Protein AF-A0A8S9FVS4-F1 (afdb_monomer)

Nearest PDB structures (foldseek):
  6ei6-assembly2_B  TM=7.887E-01  e=7.492E-06  Drosophila melanogaster
  7jof-assembly2_C  TM=7.890E-01  e=3.717E-04  Homo sapiens
  7jof-assembly1_A  TM=7.795E-01  e=2.685E-04  Homo sapiens
  9b8k-assembly1_A  TM=6.176E-01  e=1.225E-03  Homo sapiens
  2z34-assembly1_A  TM=3.050E-01  e=2.628E-01  Schizosaccharomyces pombe

Sequence (180 aa):
VKIVEARNVELKSSPSSLFIRFYLHAGSNRKVELNTTEICSRPDNDVTIWNQSFGLECQGDETAIEELKQESVLFELRRRKTTSFMGKWSRSELVGRGEVSWKSVMESDGMEIERFVVMGEKKDGEDCNKPLMLKIGLKLQASKLVNTKRVEDLCGCKDCKTCDCLDYEAFVVACALDGI

pLDDT: mean 76.97, std 21.38, range [36.41, 98.5]

Radius of gyration: 22.4 Å; Cα contacts (8 Å, |Δi|>4): 267; chains: 1; bounding box: 77×41×41 Å

Mean predicted aligned error: 13.11 Å

InterPro domains:
  IPR000008 C2 domain [PS50004] (1-115)

Organism: Brassica cretica (NCBI:txid69181)

Secondary structure (DSSP, 8-state):
-EEEEEES----SS-EEEEEEEEEE-STT-EEEEEPPPEEE-TT-SEEEEEEE--------HHHHHHHHH-EEEEEEEEEE---SS---PPPEEEEEEEEEHHHHHTSGGGEEEEEEE-S---SS---SPPPEEEEEEE------------TT----TT-S-------------------

Structure (mmCIF, N/CA/C/O backbone):
data_AF-A0A8S9FVS4-F1
#
_entry.id   AF-A0A8S9FVS4-F1
#
loop_
_atom_site.group_PDB
_atom_site.id
_atom_site.type_symbol
_atom_site.label_atom_id
_atom_site.label_alt_id
_atom_site.label_comp_id
_atom_site.label_asym_id
_atom_site.label_entity_id
_atom_site.label_seq_id
_atom_site.pdbx_PDB_ins_code
_atom_site.Cartn_x
_atom_site.Cartn_y
_atom_site.Cartn_z
_atom_site.occupancy
_atom_site.B_iso_or_equiv
_atom_site.auth_seq_id
_atom_site.auth_comp_id
_atom_site.auth_asym_id
_atom_site.auth_atom_id
_atom_site.pdbx_PDB_model_num
ATOM 1 N N . VAL A 1 1 ? -7.263 2.170 -0.460 1.00 95.69 1 VAL A N 1
ATOM 2 C CA . VAL A 1 1 ? -5.798 2.301 -0.674 1.00 95.69 1 VAL A CA 1
ATOM 3 C C . VAL A 1 1 ? -5.539 2.680 -2.120 1.00 95.69 1 VAL A C 1
ATOM 5 O O . VAL A 1 1 ? -6.063 2.011 -2.996 1.00 95.69 1 VAL A O 1
ATOM 8 N N . LYS A 1 2 ? -4.754 3.722 -2.384 1.00 98.12 2 LYS A N 1
ATOM 9 C CA . LYS A 1 2 ? -4.344 4.153 -3.723 1.00 98.12 2 LYS A CA 1
ATOM 10 C C . LYS A 1 2 ? -2.827 4.065 -3.842 1.00 98.12 2 LYS A C 1
ATOM 12 O O . LYS A 1 2 ? -2.111 4.630 -3.019 1.00 98.12 2 LYS A O 1
ATOM 17 N N . ILE A 1 3 ? -2.342 3.374 -4.864 1.00 98.44 3 ILE A N 1
ATOM 18 C CA . ILE A 1 3 ? -0.926 3.295 -5.218 1.00 98.44 3 ILE A CA 1
ATOM 19 C C . ILE A 1 3 ? -0.709 4.202 -6.424 1.00 98.44 3 ILE A C 1
ATOM 21 O O . ILE A 1 3 ? -1.213 3.918 -7.509 1.00 98.44 3 ILE A O 1
ATOM 25 N N . VAL A 1 4 ? -0.003 5.318 -6.235 1.00 97.75 4 VAL A N 1
ATOM 26 C CA . VAL A 1 4 ? 0.122 6.350 -7.273 1.00 97.75 4 VAL A CA 1
ATOM 27 C C . VAL A 1 4 ? 1.359 6.100 -8.125 1.00 97.75 4 VAL A C 1
ATOM 29 O O . VAL A 1 4 ? 1.237 5.737 -9.293 1.00 97.75 4 VAL A O 1
ATOM 32 N N . GLU A 1 5 ? 2.545 6.252 -7.539 1.00 96.12 5 GLU A N 1
ATOM 33 C CA . GLU A 1 5 ? 3.818 6.157 -8.256 1.00 96.12 5 GLU A CA 1
ATOM 34 C C . GLU A 1 5 ? 4.978 5.800 -7.323 1.00 96.12 5 GLU A C 1
ATOM 36 O O . GLU A 1 5 ? 4.921 6.074 -6.125 1.00 96.12 5 GLU A O 1
ATOM 41 N N . ALA A 1 6 ? 6.054 5.245 -7.879 1.00 94.75 6 ALA A N 1
ATOM 42 C CA . ALA A 1 6 ? 7.349 5.116 -7.221 1.00 94.75 6 ALA A CA 1
ATOM 43 C C . ALA A 1 6 ? 8.412 5.946 -7.952 1.00 94.75 6 ALA A C 1
ATOM 45 O O . ALA A 1 6 ? 8.408 6.019 -9.181 1.00 94.75 6 ALA A O 1
ATOM 46 N N 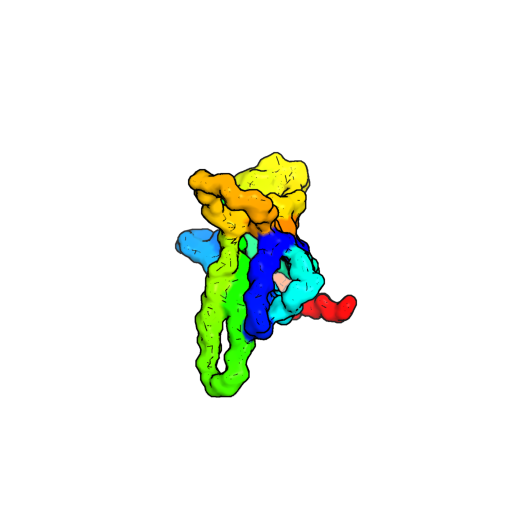. ARG A 1 7 ? 9.330 6.549 -7.191 1.00 92.81 7 ARG A N 1
ATOM 47 C CA . ARG A 1 7 ? 10.438 7.381 -7.686 1.00 92.81 7 ARG A CA 1
ATOM 48 C C . ARG A 1 7 ? 11.774 6.833 -7.216 1.00 92.81 7 ARG A C 1
ATOM 50 O O . ARG A 1 7 ? 11.846 6.279 -6.119 1.00 92.81 7 ARG A O 1
ATOM 57 N N . ASN A 1 8 ? 12.822 7.076 -8.002 1.00 89.81 8 ASN A N 1
ATOM 58 C CA . ASN A 1 8 ? 14.194 6.644 -7.706 1.00 89.81 8 ASN A CA 1
ATOM 59 C C . ASN A 1 8 ? 14.295 5.112 -7.571 1.00 89.81 8 ASN A C 1
ATOM 61 O O . ASN A 1 8 ? 14.971 4.587 -6.688 1.00 89.81 8 ASN A O 1
ATOM 65 N N . VAL A 1 9 ? 13.568 4.380 -8.422 1.00 87.31 9 VAL A N 1
ATOM 66 C CA . VAL A 1 9 ? 13.687 2.922 -8.500 1.00 87.31 9 VAL A CA 1
ATOM 67 C C . VAL A 1 9 ? 14.959 2.595 -9.267 1.00 87.31 9 VAL A C 1
ATOM 69 O O . VAL A 1 9 ? 15.064 2.932 -10.438 1.00 87.31 9 VAL A O 1
ATOM 72 N N . GLU A 1 10 ? 15.915 1.916 -8.638 1.00 80.56 10 GLU A N 1
ATOM 73 C CA . GLU A 1 10 ? 17.144 1.503 -9.320 1.00 80.56 10 GLU A CA 1
ATOM 74 C C . GLU A 1 10 ? 16.817 0.526 -10.458 1.00 80.56 10 GLU A C 1
ATOM 76 O O . GLU A 1 10 ? 16.327 -0.580 -10.215 1.00 80.56 10 GLU A O 1
ATOM 81 N N . LEU A 1 11 ? 17.067 0.917 -11.705 1.00 73.56 11 LEU A N 1
ATOM 82 C CA . LEU A 1 11 ? 16.732 0.119 -12.882 1.00 73.56 11 LEU A CA 1
ATOM 83 C C . LEU A 1 11 ? 17.845 -0.902 -13.146 1.00 73.56 11 LEU A C 1
ATOM 85 O O . LEU A 1 11 ? 19.017 -0.556 -13.260 1.00 73.56 11 LEU A O 1
ATOM 89 N N . LYS A 1 12 ? 17.481 -2.186 -13.255 1.00 72.62 12 LYS A N 1
ATOM 90 C CA . LYS A 1 12 ? 18.425 -3.237 -13.666 1.00 72.62 12 LYS A CA 1
ATOM 91 C C . LYS A 1 12 ? 18.480 -3.302 -15.195 1.00 72.62 12 LYS A C 1
ATOM 93 O O . LYS A 1 12 ? 17.472 -3.105 -15.863 1.00 72.62 12 LYS A O 1
ATOM 98 N N . SER A 1 13 ? 19.638 -3.676 -15.738 1.00 71.12 13 SER A N 1
ATOM 99 C CA . SER A 1 13 ? 19.875 -3.814 -17.187 1.00 71.12 13 SER A CA 1
ATOM 100 C C . SER A 1 13 ? 19.032 -4.896 -17.877 1.00 71.12 13 SER A C 1
ATOM 102 O O . SER A 1 13 ? 18.929 -4.911 -19.100 1.00 71.12 13 SER A O 1
ATOM 104 N N . SER A 1 14 ? 18.431 -5.812 -17.113 1.00 75.12 14 SER A N 1
ATOM 105 C CA . SER A 1 14 ? 17.590 -6.887 -17.647 1.00 75.12 14 SER A CA 1
ATOM 106 C C . SER A 1 14 ? 16.103 -6.522 -17.586 1.00 75.12 14 SER A C 1
ATOM 108 O O . SER A 1 14 ? 15.660 -5.968 -16.573 1.00 75.12 14 SER A O 1
ATOM 110 N N . PRO A 1 15 ? 15.308 -6.883 -18.615 1.00 78.06 15 PRO A N 1
ATOM 111 C CA . PRO A 1 15 ? 13.862 -6.712 -18.585 1.00 78.06 15 PRO A CA 1
ATOM 112 C C . PRO A 1 15 ? 13.247 -7.355 -17.340 1.00 78.06 15 PRO A C 1
ATOM 114 O O . PRO A 1 15 ? 13.482 -8.525 -17.020 1.00 78.06 15 PRO A O 1
ATOM 117 N N . SER A 1 16 ? 12.460 -6.567 -16.618 1.00 85.50 16 SER A N 1
ATOM 118 C CA . SER A 1 16 ? 11.745 -7.016 -15.430 1.00 85.50 16 SER A CA 1
ATOM 119 C C . SER A 1 16 ? 10.442 -6.249 -15.277 1.00 85.50 16 SER A C 1
ATOM 121 O O . SER A 1 16 ? 10.303 -5.137 -15.786 1.00 85.50 16 SER A O 1
ATOM 123 N N . SER A 1 17 ? 9.485 -6.843 -14.577 1.00 89.75 17 SER A N 1
ATOM 124 C CA . SER A 1 17 ? 8.277 -6.162 -14.135 1.00 89.75 17 SER A CA 1
ATOM 125 C C . SER A 1 17 ? 8.405 -5.720 -12.679 1.00 89.75 17 SER A C 1
ATOM 127 O O . SER A 1 17 ? 9.091 -6.351 -11.867 1.00 89.75 17 SER A O 1
ATOM 129 N N . LEU A 1 18 ? 7.738 -4.617 -12.355 1.00 92.31 18 LEU A N 1
ATOM 130 C CA . LEU A 1 18 ? 7.584 -4.084 -11.010 1.00 92.31 18 LEU A CA 1
ATOM 131 C C . LEU A 1 18 ? 6.114 -4.145 -10.603 1.00 92.31 18 LEU A C 1
ATOM 133 O O . LEU A 1 18 ? 5.226 -3.885 -11.413 1.00 92.31 18 LEU A O 1
ATOM 137 N N . PHE A 1 19 ? 5.867 -4.435 -9.332 1.00 95.69 19 PHE A N 1
ATOM 138 C CA . PHE A 1 19 ? 4.550 -4.315 -8.714 1.00 95.69 19 PHE A CA 1
ATOM 139 C C . PHE A 1 19 ? 4.693 -3.943 -7.240 1.00 95.69 19 PHE A C 1
ATOM 141 O O . PHE A 1 19 ? 5.723 -4.209 -6.614 1.00 95.69 19 PHE A O 1
ATOM 148 N N . ILE A 1 20 ? 3.648 -3.334 -6.690 1.00 97.81 20 ILE A N 1
ATOM 149 C CA . ILE A 1 20 ? 3.515 -3.101 -5.259 1.00 97.81 20 ILE A CA 1
ATOM 150 C C . ILE A 1 20 ? 2.677 -4.224 -4.680 1.00 97.81 20 ILE A C 1
ATOM 152 O O . ILE A 1 20 ? 1.571 -4.494 -5.144 1.00 97.81 20 ILE A O 1
ATOM 156 N N . ARG A 1 21 ? 3.210 -4.853 -3.642 1.00 97.94 21 ARG A N 1
ATOM 157 C CA . ARG A 1 21 ? 2.465 -5.732 -2.757 1.00 97.94 21 ARG A CA 1
ATOM 158 C C . ARG A 1 21 ? 2.195 -4.998 -1.461 1.00 97.94 21 ARG A C 1
ATOM 160 O O . ARG A 1 21 ? 3.094 -4.351 -0.933 1.00 97.94 21 ARG A O 1
ATOM 167 N N . PHE A 1 22 ? 0.993 -5.115 -0.926 1.00 97.44 22 PHE A N 1
ATOM 168 C CA . PHE A 1 22 ? 0.701 -4.594 0.397 1.00 97.44 22 PHE A CA 1
ATOM 169 C C . PHE A 1 22 ? -0.235 -5.501 1.176 1.00 97.44 22 PHE A C 1
ATOM 171 O O . PHE A 1 22 ? -0.918 -6.354 0.608 1.00 97.44 22 PHE A O 1
ATOM 178 N N . TYR A 1 23 ? -0.224 -5.322 2.493 1.00 95.00 23 TYR A N 1
ATOM 179 C CA . TYR A 1 23 ? -0.956 -6.168 3.422 1.00 95.00 23 TYR A CA 1
ATOM 180 C C . TYR A 1 23 ? -1.888 -5.325 4.281 1.00 95.00 23 TYR A C 1
ATOM 182 O O . TYR A 1 23 ? -1.471 -4.305 4.832 1.00 95.00 23 TYR A O 1
ATOM 190 N N . LEU A 1 24 ? -3.132 -5.774 4.411 1.00 92.31 24 LEU A N 1
ATOM 191 C CA . LEU A 1 24 ? -4.143 -5.146 5.258 1.00 92.31 24 LEU A CA 1
ATOM 192 C C . LEU A 1 24 ? -4.542 -6.101 6.379 1.00 92.31 24 LEU A C 1
ATOM 194 O O . LEU A 1 24 ? -4.714 -7.295 6.139 1.00 92.31 24 LEU A O 1
ATOM 198 N N . HIS A 1 25 ? -4.668 -5.582 7.598 1.00 87.88 25 HIS A N 1
ATOM 199 C CA . HIS A 1 25 ? -5.091 -6.363 8.756 1.00 87.88 25 HIS A CA 1
ATOM 200 C C . HIS A 1 25 ? -6.559 -6.801 8.607 1.00 87.88 25 HIS A C 1
ATOM 202 O O . HIS A 1 25 ? -7.396 -6.002 8.194 1.00 87.88 25 HIS A O 1
ATOM 208 N N . ALA A 1 26 ? -6.867 -8.059 8.935 1.00 86.38 26 ALA A N 1
ATOM 209 C CA . ALA A 1 26 ? -8.209 -8.648 8.806 1.00 86.38 26 ALA A CA 1
ATOM 210 C C . ALA A 1 26 ? -8.694 -9.362 10.085 1.00 86.38 26 ALA A C 1
ATOM 212 O O . ALA A 1 26 ? -9.496 -10.302 10.025 1.00 86.38 26 ALA A O 1
ATOM 213 N N . GLY A 1 27 ? -8.172 -8.938 11.238 1.00 82.06 27 GLY A N 1
ATOM 214 C CA . GLY A 1 27 ? -8.477 -9.500 12.549 1.00 82.06 27 GLY A CA 1
ATOM 215 C C . GLY A 1 27 ? -7.776 -10.834 12.801 1.00 82.06 27 GLY A C 1
ATOM 216 O O . GLY A 1 27 ? -7.388 -11.558 11.875 1.00 82.06 27 GLY A O 1
ATOM 217 N N . SER A 1 28 ? -7.625 -11.182 14.079 1.00 81.69 28 SER A N 1
ATOM 218 C CA . SER A 1 28 ? -7.095 -12.485 14.517 1.00 81.69 28 SER A CA 1
ATOM 219 C C . SER A 1 28 ? -5.735 -12.836 13.890 1.00 81.69 28 SER A C 1
ATOM 221 O O . SER A 1 28 ? -5.513 -13.968 13.462 1.00 81.69 28 SER A O 1
ATOM 223 N N . ASN A 1 29 ? -4.829 -11.855 13.790 1.00 78.62 29 ASN A N 1
ATOM 224 C CA . ASN A 1 29 ? -3.501 -11.977 13.165 1.00 78.62 29 ASN A CA 1
ATOM 225 C C . ASN A 1 29 ? -3.503 -12.333 11.665 1.00 78.62 29 ASN A C 1
ATOM 227 O O . ASN A 1 29 ? -2.455 -12.664 11.103 1.00 78.62 29 ASN A O 1
ATOM 231 N N . ARG A 1 30 ? -4.652 -12.262 10.987 1.00 87.56 30 ARG A N 1
ATOM 232 C CA . ARG A 1 30 ? -4.747 -12.500 9.544 1.00 87.56 30 ARG A CA 1
ATOM 233 C C . ARG A 1 30 ? -4.471 -11.218 8.773 1.00 87.56 30 ARG A C 1
ATOM 235 O O . ARG A 1 30 ? -4.794 -10.117 9.220 1.00 87.56 30 ARG A O 1
ATOM 242 N N . LYS A 1 31 ? -3.899 -11.377 7.580 1.00 90.75 31 LYS A N 1
ATOM 243 C CA . LYS A 1 31 ? -3.622 -10.277 6.656 1.00 90.75 31 LYS A CA 1
ATOM 244 C C . LYS A 1 31 ? -4.119 -10.622 5.260 1.00 90.75 31 LYS A C 1
ATOM 246 O O . LYS A 1 31 ? -3.936 -11.748 4.803 1.00 90.75 31 LYS A O 1
ATOM 251 N N . VAL A 1 32 ? -4.718 -9.649 4.587 1.00 92.25 32 VAL A N 1
ATOM 252 C CA . VAL A 1 32 ? -5.072 -9.732 3.168 1.00 92.25 32 VAL A CA 1
ATOM 253 C C . VAL A 1 32 ? -3.891 -9.209 2.366 1.00 92.25 32 VAL A C 1
ATOM 255 O O . VAL A 1 32 ? -3.505 -8.055 2.534 1.00 92.25 32 VAL A O 1
ATOM 258 N N . GLU A 1 33 ? -3.309 -10.055 1.517 1.00 95.88 33 GLU A N 1
ATOM 259 C CA . GLU A 1 33 ? -2.292 -9.647 0.543 1.00 95.88 33 GLU A CA 1
ATOM 260 C C . GLU A 1 33 ? -2.979 -9.105 -0.716 1.00 95.88 33 GLU A C 1
ATOM 262 O O . GLU A 1 33 ? -3.824 -9.774 -1.308 1.00 95.88 33 GLU A O 1
ATOM 267 N N . LEU A 1 34 ? -2.582 -7.912 -1.151 1.00 96.56 34 LEU A N 1
ATOM 268 C CA . LEU A 1 34 ? -3.019 -7.300 -2.401 1.00 96.56 34 LEU A CA 1
ATOM 269 C C . LEU A 1 34 ? -1.800 -6.927 -3.242 1.00 96.56 34 LEU A C 1
ATOM 271 O O . LEU A 1 34 ? -0.781 -6.477 -2.717 1.00 96.56 34 LEU A O 1
ATOM 275 N N . ASN A 1 35 ? -1.913 -7.105 -4.556 1.00 97.38 35 ASN A N 1
ATOM 276 C CA . ASN A 1 35 ? -0.862 -6.780 -5.516 1.00 97.38 35 ASN A CA 1
ATOM 277 C C . ASN A 1 35 ? -1.412 -5.807 -6.567 1.00 97.38 35 ASN A C 1
ATOM 279 O O . ASN A 1 35 ? -2.543 -5.966 -7.031 1.00 97.38 35 ASN A O 1
ATOM 283 N N . THR A 1 36 ? -0.613 -4.817 -6.964 1.00 97.62 36 THR A N 1
ATOM 284 C CA . THR A 1 36 ? -0.905 -4.003 -8.149 1.00 97.62 36 THR A CA 1
ATOM 285 C C . THR A 1 36 ? -0.664 -4.772 -9.438 1.00 97.62 36 THR A C 1
ATOM 287 O O . THR A 1 36 ? -0.040 -5.836 -9.447 1.00 97.62 36 THR A O 1
ATOM 290 N N . THR A 1 37 ? -1.144 -4.213 -10.548 1.00 95.12 37 THR A N 1
ATOM 291 C CA . THR A 1 37 ? -0.753 -4.679 -11.876 1.00 95.12 37 THR A CA 1
ATOM 292 C C . THR A 1 37 ? 0.761 -4.587 -12.046 1.00 95.12 37 THR A C 1
ATOM 294 O O . THR A 1 37 ? 1.408 -3.625 -11.620 1.00 95.12 37 THR A O 1
ATOM 297 N N . GLU A 1 38 ? 1.334 -5.586 -12.703 1.00 92.81 38 GLU A N 1
ATOM 298 C CA . GLU A 1 38 ? 2.748 -5.583 -13.052 1.00 92.81 38 GLU A CA 1
ATOM 299 C C . GLU A 1 38 ? 3.020 -4.608 -14.200 1.00 92.81 38 GLU A C 1
ATOM 301 O O . GLU A 1 38 ? 2.358 -4.650 -15.234 1.00 92.81 38 GLU A O 1
ATOM 306 N N . ILE A 1 39 ? 4.019 -3.744 -14.026 1.00 89.81 39 ILE A N 1
ATOM 307 C CA . ILE A 1 39 ? 4.452 -2.778 -15.039 1.00 89.81 39 ILE A CA 1
ATOM 308 C C . ILE A 1 39 ? 5.867 -3.132 -15.468 1.00 89.81 39 ILE A C 1
ATOM 310 O O . ILE A 1 39 ? 6.752 -3.304 -14.630 1.00 89.81 39 ILE A O 1
ATOM 314 N N . CYS A 1 40 ? 6.101 -3.236 -16.774 1.00 85.31 40 CYS A N 1
ATOM 315 C CA . CYS A 1 40 ? 7.443 -3.451 -17.303 1.00 85.31 40 CYS A CA 1
ATOM 316 C C . CYS A 1 40 ? 8.342 -2.249 -16.987 1.00 85.31 40 CYS A C 1
ATOM 318 O O . CYS A 1 40 ? 8.095 -1.134 -17.445 1.00 85.31 40 CYS A O 1
ATOM 320 N N . SER A 1 41 ? 9.410 -2.506 -16.236 1.00 73.88 41 SER A N 1
ATOM 321 C CA . SER A 1 41 ? 10.458 -1.543 -15.928 1.00 73.88 41 SER A CA 1
ATOM 322 C C . SER A 1 41 ? 11.237 -1.236 -17.205 1.00 73.88 41 SER A C 1
ATOM 324 O O . SER A 1 41 ? 11.829 -2.139 -17.799 1.00 73.88 41 SER A O 1
ATOM 326 N N . ARG A 1 42 ? 11.243 0.029 -17.634 1.00 70.00 42 ARG A N 1
ATOM 327 C CA . ARG A 1 42 ? 12.075 0.507 -18.747 1.00 70.00 42 ARG A CA 1
ATOM 328 C C . ARG A 1 42 ? 13.227 1.345 -18.189 1.00 70.00 42 ARG A C 1
ATOM 330 O O . ARG A 1 42 ? 12.968 2.115 -17.270 1.00 70.00 42 ARG A O 1
ATOM 337 N N . PRO A 1 43 ? 14.454 1.206 -18.719 1.00 63.66 43 PRO A N 1
ATOM 338 C CA . PRO A 1 43 ? 15.646 1.884 -18.202 1.00 63.66 43 PRO A CA 1
ATOM 339 C C . PRO A 1 43 ? 15.595 3.421 -18.282 1.00 63.66 43 PRO A C 1
ATOM 341 O O . PRO A 1 43 ? 16.347 4.070 -17.569 1.00 63.66 43 PRO A O 1
ATOM 344 N N . ASP A 1 44 ? 14.685 3.995 -19.073 1.00 66.06 44 ASP A N 1
ATOM 345 C CA . ASP A 1 44 ? 14.603 5.449 -19.286 1.00 66.06 44 ASP A CA 1
ATOM 346 C C . ASP A 1 44 ? 13.577 6.160 -18.376 1.00 66.06 44 ASP A C 1
ATOM 348 O O . ASP A 1 44 ? 13.347 7.359 -18.524 1.00 66.06 44 ASP A O 1
ATOM 352 N N . ASN A 1 45 ? 12.931 5.439 -17.447 1.00 69.00 45 ASN A N 1
ATOM 353 C CA . ASN A 1 45 ? 11.857 5.983 -16.610 1.00 69.00 45 ASN A CA 1
ATOM 354 C C . ASN A 1 45 ? 12.247 6.036 -15.125 1.00 69.00 45 ASN A C 1
ATOM 356 O O . ASN A 1 45 ? 12.119 5.046 -14.405 1.00 69.00 45 ASN A O 1
ATOM 360 N N . ASP A 1 46 ? 12.596 7.229 -14.638 1.00 77.00 46 ASP A N 1
ATOM 361 C CA . ASP A 1 46 ? 12.861 7.493 -13.209 1.00 77.00 46 ASP A CA 1
ATOM 362 C C . ASP A 1 46 ? 11.607 7.387 -12.315 1.00 77.00 46 ASP A C 1
ATOM 364 O O . ASP A 1 46 ? 11.700 7.334 -11.081 1.00 77.00 46 ASP A O 1
ATOM 368 N N . VAL A 1 47 ? 10.422 7.372 -12.936 1.00 87.44 47 VAL A N 1
ATOM 369 C CA . VAL A 1 47 ? 9.117 7.296 -12.275 1.00 87.44 47 VAL A CA 1
ATOM 370 C C . VAL A 1 47 ? 8.329 6.111 -12.824 1.00 87.44 47 VAL A C 1
ATOM 372 O O . VAL A 1 47 ? 8.134 5.975 -14.030 1.00 87.44 47 VAL A O 1
ATOM 375 N N . THR A 1 48 ? 7.836 5.261 -11.924 1.00 91.06 48 THR A N 1
ATOM 376 C CA . THR A 1 48 ? 6.908 4.170 -12.251 1.00 91.06 48 THR A CA 1
ATOM 377 C C . THR A 1 48 ? 5.520 4.531 -11.742 1.00 91.06 48 THR A C 1
ATOM 379 O O . THR A 1 48 ? 5.355 4.727 -10.543 1.00 91.06 48 THR A O 1
ATOM 382 N N . ILE A 1 49 ? 4.524 4.621 -12.626 1.00 93.69 49 ILE A N 1
ATOM 383 C CA . ILE A 1 49 ? 3.166 5.079 -12.290 1.00 93.69 49 ILE A CA 1
ATOM 384 C C . ILE A 1 49 ? 2.199 3.898 -12.358 1.00 93.69 49 ILE A C 1
ATOM 386 O O . ILE A 1 49 ? 2.069 3.290 -13.414 1.00 93.69 49 ILE A O 1
ATOM 390 N N . TRP A 1 50 ? 1.494 3.615 -11.260 1.00 95.50 50 TRP A N 1
ATOM 391 C CA . TRP A 1 50 ? 0.391 2.643 -11.229 1.00 95.50 50 TRP A CA 1
ATOM 392 C C . TRP A 1 50 ? -0.974 3.324 -11.290 1.00 95.50 50 TRP A C 1
ATOM 394 O O . TRP A 1 50 ? -1.847 2.860 -12.012 1.00 95.50 50 TRP A O 1
ATOM 404 N N . ASN A 1 51 ? -1.161 4.401 -10.518 1.00 96.44 51 ASN A N 1
ATOM 405 C CA . ASN A 1 51 ? -2.450 5.072 -10.316 1.00 96.44 51 ASN A CA 1
ATOM 406 C C . ASN A 1 51 ? -3.625 4.094 -10.088 1.00 96.44 51 ASN A C 1
ATOM 408 O O . ASN A 1 51 ? -4.701 4.246 -10.660 1.00 96.44 51 ASN A O 1
ATOM 412 N N . GLN A 1 52 ? -3.405 3.079 -9.250 1.00 97.94 52 GLN A N 1
ATOM 413 C CA . GLN A 1 52 ? -4.364 2.007 -8.995 1.00 97.94 52 GLN A CA 1
ATOM 414 C C . GLN A 1 52 ? -4.992 2.160 -7.608 1.00 97.94 52 GLN A C 1
ATOM 416 O O . GLN A 1 52 ? -4.286 2.379 -6.621 1.00 97.94 52 GLN A O 1
ATOM 421 N N . SER A 1 53 ? -6.312 2.000 -7.527 1.00 96.94 53 SER A N 1
ATOM 422 C CA . SER A 1 53 ? -7.075 2.072 -6.279 1.00 96.94 53 SER A CA 1
ATOM 423 C C . SER A 1 53 ? -7.653 0.711 -5.898 1.00 96.94 53 SER A C 1
ATOM 425 O O . SER A 1 53 ? -8.065 -0.067 -6.751 1.00 96.94 53 SER A O 1
ATOM 427 N N . PHE A 1 54 ? -7.704 0.455 -4.596 1.00 95.88 54 PHE A N 1
ATOM 428 C CA . PHE A 1 54 ? -8.277 -0.732 -3.973 1.00 95.88 54 PHE A CA 1
ATOM 429 C C . PHE A 1 54 ? -9.240 -0.289 -2.875 1.00 95.88 54 PHE A C 1
ATOM 431 O O . PHE A 1 54 ? -8.848 0.468 -1.976 1.00 95.88 54 PHE A O 1
ATOM 438 N N . GLY A 1 55 ? -10.476 -0.771 -2.948 1.00 91.88 55 GLY A N 1
ATOM 439 C CA . GLY A 1 55 ? -11.479 -0.650 -1.896 1.00 91.88 55 GLY A CA 1
ATOM 440 C C . GLY A 1 55 ? -11.702 -2.006 -1.243 1.00 91.88 55 GLY A C 1
ATOM 441 O O . GLY A 1 55 ? -11.761 -3.018 -1.936 1.00 91.88 55 GLY A O 1
ATOM 442 N N . LEU A 1 56 ? -11.797 -2.021 0.081 1.00 89.06 56 LEU A N 1
ATOM 443 C CA . LEU A 1 56 ? -12.277 -3.165 0.842 1.00 89.06 56 LEU A CA 1
ATOM 444 C C . LEU A 1 56 ? -13.286 -2.648 1.853 1.00 89.06 56 LEU A C 1
ATOM 446 O O . LEU A 1 56 ? -13.052 -1.618 2.488 1.00 89.06 56 LEU A O 1
ATOM 450 N N . GLU A 1 57 ? -14.374 -3.383 2.008 1.00 87.06 57 GLU A N 1
ATOM 451 C CA . GLU A 1 57 ? -15.307 -3.178 3.104 1.00 87.06 57 GLU A CA 1
ATOM 452 C C . GLU A 1 57 ? -14.843 -4.000 4.304 1.00 87.06 57 GLU A C 1
ATOM 454 O O . GLU A 1 57 ? -14.405 -5.146 4.167 1.00 87.06 57 GLU A O 1
ATOM 459 N N . CYS A 1 58 ? -14.905 -3.397 5.486 1.00 81.94 58 CYS A N 1
ATOM 460 C CA . CYS A 1 58 ? -14.541 -4.041 6.737 1.00 81.94 58 CYS A CA 1
ATOM 461 C C . CYS A 1 58 ? -15.695 -3.926 7.731 1.00 81.94 58 CYS A C 1
ATOM 463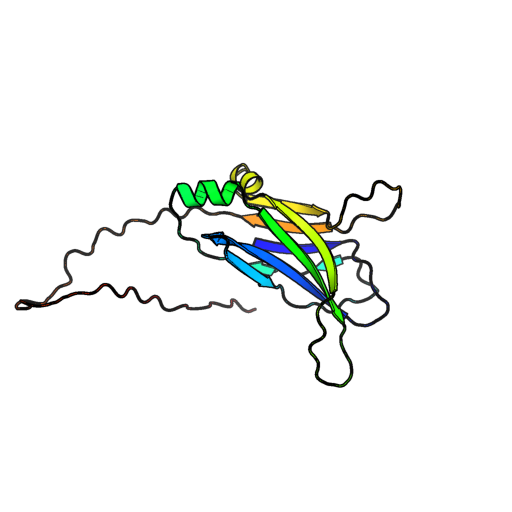 O O . CYS A 1 58 ? -16.319 -2.872 7.856 1.00 81.94 58 CYS A O 1
ATOM 465 N N . GLN A 1 59 ? -15.936 -5.007 8.464 1.00 83.62 59 GLN A N 1
ATOM 466 C CA . GLN A 1 59 ? -16.870 -5.048 9.580 1.00 83.62 59 GLN A CA 1
ATOM 467 C C . GLN A 1 59 ? -16.074 -5.232 10.869 1.00 83.62 59 GLN A C 1
ATOM 469 O O . GLN A 1 59 ? -15.158 -6.052 10.925 1.00 83.62 59 GLN A O 1
ATOM 474 N N . GLY A 1 60 ? -16.420 -4.466 11.896 1.00 83.06 60 GLY A N 1
ATOM 475 C CA . GLY A 1 60 ? -15.759 -4.523 13.190 1.00 83.06 60 GLY A CA 1
ATOM 476 C C . GLY A 1 60 ? -16.530 -3.733 14.236 1.00 83.06 60 GLY A C 1
ATOM 477 O O . GLY A 1 60 ? -17.304 -2.835 13.901 1.00 83.06 60 GLY A O 1
ATOM 478 N N . ASP A 1 61 ? -16.332 -4.104 15.494 1.00 85.38 61 ASP A N 1
ATOM 479 C CA . ASP A 1 61 ? -16.797 -3.351 16.652 1.00 85.38 61 ASP A CA 1
ATOM 480 C C . ASP A 1 61 ? -15.733 -2.332 17.103 1.00 85.38 61 ASP A C 1
ATOM 482 O O . ASP A 1 61 ? -14.723 -2.103 16.433 1.00 85.38 61 ASP A O 1
ATOM 486 N N . GLU A 1 62 ? -15.962 -1.685 18.245 1.00 87.06 62 GLU A N 1
ATOM 487 C CA . GLU A 1 62 ? -15.016 -0.720 18.811 1.00 87.06 62 GLU A CA 1
ATOM 488 C C . GLU A 1 62 ? -13.656 -1.357 19.143 1.00 87.06 62 GLU A C 1
ATOM 490 O O . GLU A 1 62 ? -12.617 -0.725 18.959 1.00 87.06 62 GLU A O 1
ATOM 495 N N . THR A 1 63 ? -13.632 -2.631 19.547 1.00 88.31 63 THR A N 1
ATOM 496 C CA . THR A 1 63 ? -12.385 -3.363 19.799 1.00 88.31 63 THR A CA 1
ATOM 497 C C . THR A 1 63 ? -11.582 -3.547 18.514 1.00 88.31 63 THR A C 1
ATOM 499 O O . THR A 1 63 ? -10.385 -3.264 18.506 1.00 88.31 63 THR A O 1
ATOM 502 N N . ALA A 1 64 ? -12.230 -3.906 17.403 1.00 87.00 64 ALA A N 1
ATOM 503 C CA . ALA A 1 64 ? -11.570 -4.007 16.101 1.00 87.00 64 ALA A CA 1
ATOM 504 C C . ALA A 1 64 ? -10.971 -2.664 15.635 1.00 87.00 64 ALA A C 1
ATOM 506 O O . ALA A 1 64 ? -9.931 -2.638 14.974 1.00 87.00 64 ALA A O 1
ATOM 507 N N . ILE A 1 65 ? -11.599 -1.539 15.995 1.00 87.69 65 ILE A N 1
ATOM 508 C CA . ILE A 1 65 ? -11.066 -0.200 15.712 1.00 87.69 65 ILE A CA 1
ATOM 509 C C . ILE A 1 65 ? -9.798 0.070 16.535 1.00 87.69 65 ILE A C 1
ATOM 511 O O . ILE A 1 65 ? -8.815 0.579 15.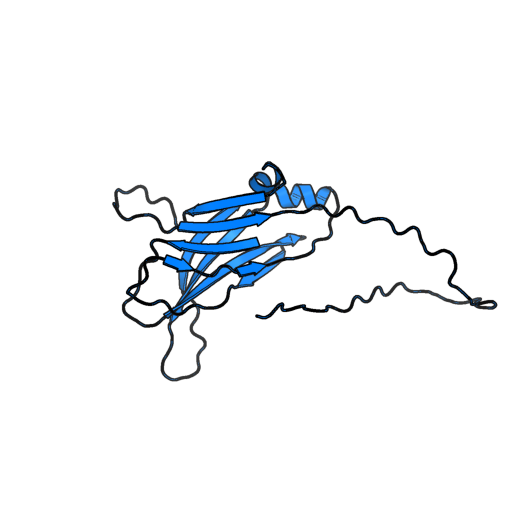992 1.00 87.69 65 ILE A O 1
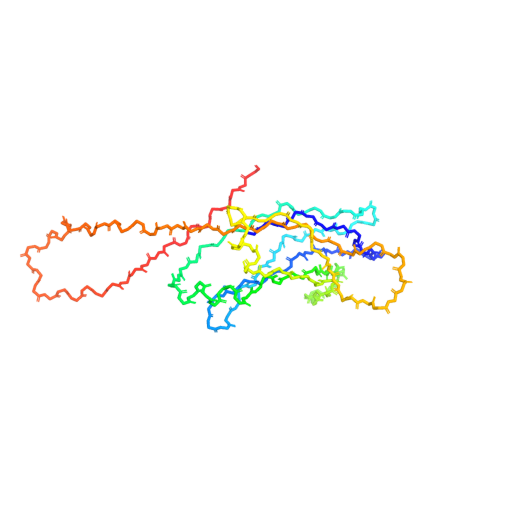ATOM 515 N N . GLU A 1 66 ? -9.794 -0.267 17.827 1.00 89.56 66 GLU A N 1
ATOM 516 C CA . GLU A 1 66 ? -8.610 -0.110 18.682 1.00 89.56 66 GLU A CA 1
ATOM 517 C C . GLU A 1 66 ? -7.450 -1.015 18.248 1.00 89.56 66 GLU A C 1
ATOM 519 O O . GLU A 1 66 ? -6.301 -0.569 18.236 1.00 89.56 66 GLU A O 1
ATOM 524 N N . GLU A 1 67 ? -7.736 -2.244 17.815 1.00 89.44 67 GLU A N 1
ATOM 525 C CA . GLU A 1 67 ? -6.743 -3.134 17.205 1.00 89.44 67 GLU A CA 1
ATOM 526 C C . GLU A 1 67 ? -6.173 -2.524 15.920 1.00 89.44 67 GLU A C 1
ATOM 528 O O . GLU A 1 67 ? -4.955 -2.413 15.773 1.00 89.44 67 GLU A O 1
ATOM 533 N N . LEU A 1 68 ? -7.037 -2.038 15.021 1.00 89.88 68 LEU A N 1
ATOM 534 C CA . LEU A 1 68 ? -6.610 -1.419 13.768 1.00 89.88 68 LEU A CA 1
ATOM 535 C C . LEU A 1 68 ? -5.677 -0.226 14.009 1.00 89.88 68 LEU A C 1
ATOM 537 O O . LEU A 1 68 ? -4.706 -0.071 13.274 1.00 89.88 68 LEU A O 1
ATOM 541 N N . LYS A 1 69 ? -5.906 0.587 15.050 1.00 91.56 69 LYS A N 1
ATOM 542 C CA . LYS A 1 69 ? -5.016 1.710 15.407 1.00 91.56 69 LYS A CA 1
ATOM 543 C C . LYS A 1 69 ? -3.584 1.266 15.713 1.00 91.56 69 LYS A C 1
ATOM 545 O O . LYS A 1 69 ? -2.659 2.033 15.447 1.00 91.56 69 LYS A O 1
ATOM 550 N N . GLN A 1 70 ? -3.386 0.071 16.269 1.00 93.31 70 GLN A N 1
ATOM 551 C CA . GLN A 1 70 ? -2.048 -0.459 16.563 1.00 93.31 70 GLN A CA 1
ATOM 552 C C . GLN A 1 70 ? -1.358 -1.037 15.323 1.00 93.31 70 GLN A C 1
ATOM 554 O O . GLN A 1 70 ? -0.146 -1.245 15.323 1.00 93.31 70 GLN A O 1
ATOM 559 N N . GLU A 1 71 ? -2.117 -1.276 14.257 1.00 94.00 71 GLU A N 1
ATOM 560 C CA . GLU A 1 71 ? -1.633 -1.894 13.034 1.00 94.00 71 GLU A CA 1
ATOM 561 C C . GLU A 1 71 ? -1.140 -0.862 12.012 1.00 94.00 71 GLU A C 1
ATOM 563 O O . GLU A 1 71 ? -1.332 0.359 12.098 1.00 94.00 71 GLU A O 1
ATOM 568 N N . SER A 1 72 ? -0.505 -1.389 10.973 1.00 95.00 72 SER A N 1
ATOM 569 C CA . SER A 1 72 ? 0.039 -0.614 9.873 1.00 95.00 72 SER A CA 1
ATOM 570 C C . SER A 1 72 ? -0.212 -1.277 8.529 1.00 95.00 72 SER A C 1
ATOM 572 O O . SER A 1 72 ? -0.376 -2.494 8.409 1.00 95.00 72 SER A O 1
ATOM 574 N N . VAL A 1 73 ? -0.228 -0.453 7.486 1.00 95.81 73 VAL A N 1
ATOM 575 C CA . VAL A 1 73 ? -0.191 -0.923 6.108 1.00 95.81 73 VAL A CA 1
ATOM 576 C C . VAL A 1 73 ? 1.261 -1.039 5.696 1.00 95.81 73 VAL A C 1
ATOM 578 O O . VAL A 1 73 ? 1.991 -0.044 5.646 1.00 95.81 73 VAL A O 1
ATOM 581 N N . LEU A 1 74 ? 1.661 -2.266 5.378 1.00 96.19 74 LEU A N 1
ATOM 582 C CA . LEU A 1 74 ? 2.989 -2.545 4.876 1.00 96.19 74 LEU A CA 1
ATOM 583 C C . LEU A 1 74 ? 2.992 -2.604 3.355 1.00 96.19 74 LEU A C 1
ATOM 585 O O . LEU A 1 74 ? 2.236 -3.382 2.782 1.00 96.19 74 LEU A O 1
ATOM 589 N N . PHE A 1 75 ? 3.896 -1.857 2.730 1.00 97.81 75 PHE A N 1
ATOM 590 C CA . PHE A 1 75 ? 4.123 -1.838 1.292 1.00 97.81 75 PHE A CA 1
ATOM 591 C C . PHE A 1 75 ? 5.479 -2.454 0.955 1.00 97.81 75 PHE A C 1
ATOM 593 O O . PHE A 1 75 ? 6.505 -2.131 1.554 1.00 97.81 75 PHE A O 1
ATOM 600 N N . GLU A 1 76 ? 5.492 -3.301 -0.062 1.00 97.38 76 GLU A N 1
ATOM 601 C CA . GLU A 1 76 ? 6.673 -3.907 -0.654 1.00 97.38 76 GLU A CA 1
ATOM 602 C C . GLU A 1 76 ? 6.711 -3.551 -2.140 1.00 97.38 76 GLU A C 1
ATOM 604 O O . GLU A 1 76 ? 5.815 -3.923 -2.897 1.00 97.38 76 GLU A O 1
ATOM 609 N N . LEU A 1 77 ? 7.770 -2.872 -2.581 1.00 95.75 77 LEU A N 1
ATOM 610 C CA . LEU A 1 77 ? 8.088 -2.795 -4.003 1.00 95.75 77 LEU A CA 1
ATOM 611 C C . LEU A 1 77 ? 8.800 -4.081 -4.391 1.00 95.75 77 LEU A C 1
ATOM 613 O O . LEU A 1 77 ? 9.850 -4.410 -3.833 1.00 9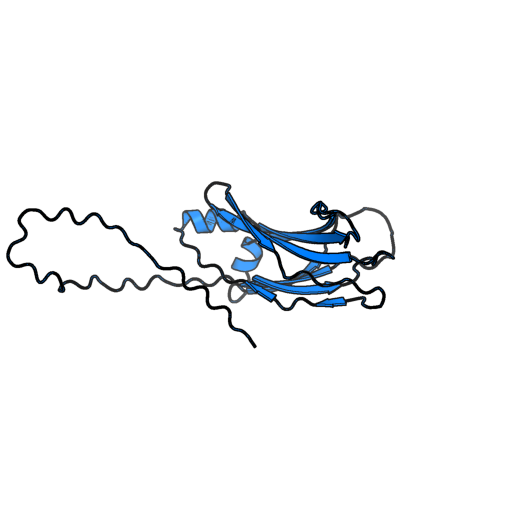5.75 77 LEU A O 1
ATOM 617 N N . ARG A 1 78 ? 8.237 -4.808 -5.351 1.00 94.44 78 ARG A N 1
ATOM 618 C CA . ARG A 1 78 ? 8.749 -6.105 -5.781 1.00 94.44 78 ARG A CA 1
ATOM 619 C C . ARG A 1 78 ? 9.100 -6.084 -7.256 1.00 94.44 78 ARG A C 1
ATOM 621 O O . ARG A 1 78 ? 8.427 -5.451 -8.065 1.00 94.44 78 ARG A O 1
ATOM 628 N N . ARG A 1 79 ? 10.153 -6.820 -7.599 1.00 91.31 79 ARG A N 1
ATOM 629 C CA . ARG A 1 79 ? 10.632 -7.011 -8.967 1.00 91.31 79 ARG A CA 1
ATOM 630 C C . ARG A 1 79 ? 10.504 -8.467 -9.363 1.00 91.31 79 ARG A C 1
ATOM 632 O O . ARG A 1 79 ? 10.921 -9.358 -8.624 1.00 91.31 79 ARG A O 1
ATOM 639 N N . ARG A 1 80 ? 9.990 -8.729 -10.558 1.00 89.00 80 ARG A N 1
ATOM 640 C CA . ARG A 1 80 ? 9.987 -10.064 -11.154 1.00 89.00 80 ARG A CA 1
ATOM 641 C C . ARG A 1 80 ? 10.779 -10.038 -12.450 1.00 89.00 80 ARG A C 1
ATOM 643 O O . ARG A 1 80 ? 10.556 -9.200 -13.316 1.00 89.00 80 ARG A O 1
ATOM 650 N N . LYS A 1 81 ? 11.745 -10.947 -12.569 1.00 83.62 81 LYS A N 1
ATOM 651 C CA . LYS A 1 81 ? 12.503 -11.113 -13.811 1.00 83.62 81 LYS A CA 1
ATOM 652 C C . LYS A 1 81 ? 11.596 -11.743 -14.863 1.00 83.62 81 LYS A C 1
ATOM 654 O O . LYS A 1 81 ? 10.940 -12.746 -14.583 1.00 83.62 81 LYS A O 1
ATOM 659 N N . THR A 1 82 ? 11.600 -11.190 -16.070 1.00 70.25 82 THR A N 1
ATOM 660 C CA . THR A 1 82 ? 10.942 -11.810 -17.220 1.00 70.25 82 THR A CA 1
ATOM 661 C C . THR A 1 82 ? 11.834 -12.961 -17.686 1.00 70.25 82 THR A C 1
ATOM 663 O O . THR A 1 82 ? 12.812 -12.751 -18.399 1.00 70.25 82 THR A O 1
ATOM 666 N N . THR A 1 83 ? 11.585 -14.185 -17.216 1.00 62.81 83 THR A N 1
ATOM 667 C CA . THR A 1 83 ? 12.358 -15.349 -17.668 1.00 62.81 83 THR A CA 1
ATOM 668 C C . THR A 1 83 ? 11.945 -15.694 -19.090 1.00 62.81 83 THR A C 1
ATOM 670 O O . THR A 1 83 ? 10.834 -16.171 -19.315 1.00 62.81 83 THR A O 1
ATOM 673 N N . SER A 1 84 ? 12.842 -15.470 -20.045 1.00 53.19 84 SER A N 1
ATOM 674 C CA . SER A 1 84 ? 12.724 -16.088 -21.358 1.00 53.19 84 SER A CA 1
ATOM 675 C C . SER A 1 84 ? 13.083 -17.572 -21.201 1.00 53.19 84 SER A C 1
ATOM 677 O O . SER A 1 84 ? 14.189 -17.885 -20.770 1.00 53.19 84 SER A O 1
ATOM 679 N N . PHE A 1 85 ? 12.142 -18.457 -21.539 1.00 49.41 85 PHE A N 1
ATOM 680 C CA . PHE A 1 85 ? 12.276 -19.920 -21.630 1.00 49.41 85 PHE A CA 1
ATOM 681 C C . PHE A 1 85 ? 12.259 -20.724 -20.304 1.00 49.41 85 PHE A C 1
ATOM 683 O O . PHE A 1 85 ? 13.082 -20.555 -19.413 1.00 49.41 85 PHE A O 1
ATOM 690 N N . MET A 1 86 ? 11.304 -21.667 -20.237 1.00 50.12 86 MET A N 1
ATOM 691 C CA . MET A 1 86 ? 11.037 -22.677 -19.191 1.00 50.12 86 MET A CA 1
ATOM 692 C C . 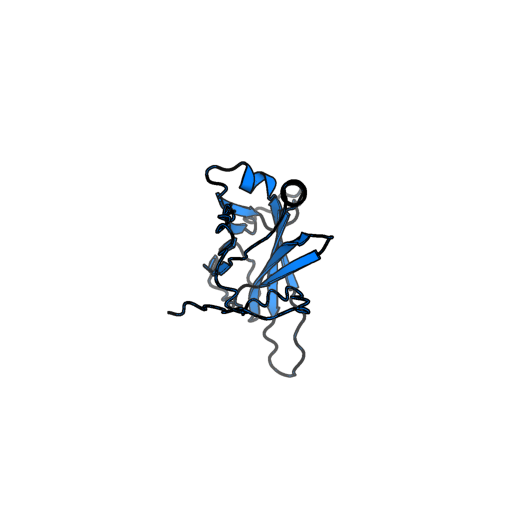MET A 1 86 ? 10.403 -22.215 -17.862 1.00 50.12 86 MET A C 1
ATOM 694 O O . MET A 1 86 ? 11.015 -22.275 -16.800 1.00 50.12 86 MET A O 1
ATOM 698 N N . GLY A 1 87 ? 9.107 -21.883 -17.921 1.00 49.53 87 GLY A N 1
ATOM 699 C CA . GLY A 1 87 ? 8.031 -22.487 -17.102 1.00 49.53 87 GLY A CA 1
ATOM 700 C C . GLY A 1 87 ? 8.054 -22.419 -15.566 1.00 49.53 87 GLY A C 1
ATOM 701 O O . GLY A 1 87 ? 7.093 -22.859 -14.943 1.00 49.53 87 GLY A O 1
ATOM 702 N N . LYS A 1 88 ? 9.092 -21.885 -14.922 1.00 50.72 88 LYS A N 1
ATOM 703 C CA . LYS A 1 88 ? 9.129 -21.694 -13.468 1.00 50.72 88 LYS A CA 1
ATOM 704 C C . LYS A 1 88 ? 8.764 -20.253 -13.157 1.00 50.72 88 LYS A C 1
ATOM 706 O O . LYS A 1 88 ? 9.489 -19.337 -13.535 1.00 50.72 88 LYS A O 1
ATOM 711 N N . TRP A 1 89 ? 7.661 -20.058 -12.436 1.00 54.41 89 TRP A N 1
ATOM 712 C CA . TRP A 1 89 ? 7.300 -18.765 -11.862 1.00 54.41 89 TRP A CA 1
ATOM 713 C C . TRP A 1 89 ? 8.451 -18.302 -10.962 1.00 54.41 89 TRP A C 1
ATOM 715 O O . TRP A 1 89 ? 8.635 -18.791 -9.847 1.00 54.41 89 TRP A O 1
ATOM 725 N N . SER A 1 90 ? 9.288 -17.403 -11.476 1.00 63.81 90 SER A N 1
ATOM 726 C CA . SER A 1 90 ? 10.397 -16.828 -10.723 1.00 63.81 90 SER A CA 1
ATOM 727 C C . SER A 1 90 ? 9.838 -16.131 -9.480 1.00 63.81 90 SER A C 1
ATOM 729 O O . SER A 1 90 ? 8.974 -15.254 -9.575 1.00 63.81 90 SER A O 1
ATOM 731 N N . ARG A 1 91 ? 10.316 -16.534 -8.295 1.00 80.56 91 ARG A N 1
ATOM 732 C CA . ARG A 1 91 ? 10.033 -15.836 -7.035 1.00 80.56 91 ARG A CA 1
ATOM 733 C C . ARG A 1 91 ? 10.457 -14.372 -7.204 1.00 80.56 91 ARG A C 1
ATOM 735 O O . ARG A 1 91 ? 11.608 -14.101 -7.529 1.00 80.56 91 ARG A O 1
ATOM 742 N N . SER A 1 92 ? 9.530 -13.439 -6.990 1.00 89.75 92 SER A N 1
ATOM 743 C CA . SER A 1 92 ? 9.834 -12.001 -7.057 1.00 89.75 92 SER A CA 1
ATOM 744 C C . SER A 1 92 ? 10.838 -11.582 -5.978 1.00 89.75 92 SER A C 1
ATOM 746 O O . SER A 1 92 ? 10.740 -12.045 -4.841 1.00 89.75 92 SER A O 1
ATOM 748 N N . GLU A 1 93 ? 11.742 -10.674 -6.322 1.00 91.31 93 GLU A N 1
ATOM 749 C CA . GLU A 1 93 ? 12.730 -10.020 -5.459 1.00 91.31 93 GLU A CA 1
ATOM 750 C C . GLU A 1 93 ? 12.092 -8.817 -4.740 1.00 91.31 93 GLU A C 1
ATOM 752 O O . GLU A 1 93 ? 11.306 -8.089 -5.345 1.00 91.31 93 GLU A O 1
ATOM 757 N N . LEU A 1 94 ? 12.415 -8.605 -3.460 1.00 93.06 94 LEU A N 1
ATOM 758 C CA . LEU A 1 94 ? 12.040 -7.390 -2.730 1.00 93.06 94 LEU A CA 1
ATOM 759 C C . LEU A 1 94 ? 13.036 -6.277 -3.079 1.00 93.06 94 LEU A C 1
ATOM 761 O O . LEU A 1 94 ? 14.236 -6.465 -2.919 1.00 93.06 94 LEU A O 1
ATOM 765 N N . VAL A 1 95 ? 12.534 -5.138 -3.550 1.00 91.94 95 VAL A N 1
ATOM 766 C CA . VAL A 1 95 ? 13.336 -3.954 -3.899 1.00 91.94 95 VAL A CA 1
ATOM 767 C C . VAL A 1 95 ? 13.355 -2.955 -2.747 1.00 91.94 95 VAL A C 1
ATOM 769 O O . VAL A 1 95 ? 14.389 -2.371 -2.451 1.00 91.94 95 VAL A O 1
ATOM 772 N N . GLY A 1 96 ? 12.216 -2.765 -2.084 1.00 93.12 96 GLY A N 1
ATOM 773 C CA . GLY A 1 96 ? 12.101 -1.840 -0.964 1.00 93.12 96 GLY A CA 1
ATOM 774 C C . GLY A 1 96 ? 10.837 -2.084 -0.160 1.00 93.12 96 GLY A C 1
ATOM 775 O O . GLY A 1 96 ? 9.871 -2.662 -0.662 1.00 93.12 96 GLY A O 1
ATOM 776 N N . ARG A 1 97 ? 10.855 -1.638 1.095 1.00 96.00 97 ARG A N 1
ATOM 777 C CA . ARG A 1 97 ? 9.770 -1.821 2.059 1.00 96.00 97 ARG A CA 1
ATOM 778 C C . ARG A 1 97 ? 9.487 -0.500 2.765 1.00 96.00 97 ARG A C 1
ATOM 780 O O . ARG A 1 97 ? 10.425 0.174 3.177 1.00 96.00 97 ARG A O 1
ATOM 787 N N . GLY A 1 98 ? 8.217 -0.151 2.904 1.00 95.50 98 GLY A N 1
ATOM 788 C CA . GLY A 1 98 ? 7.767 1.059 3.585 1.00 95.50 98 GLY A CA 1
ATOM 789 C C . GLY A 1 98 ? 6.453 0.810 4.310 1.00 95.50 98 GLY A C 1
ATOM 790 O O . GLY A 1 98 ? 5.708 -0.102 3.959 1.00 95.50 98 GLY A O 1
ATOM 791 N N . GLU A 1 99 ? 6.173 1.597 5.341 1.00 96.00 99 GLU A N 1
ATOM 792 C CA . GLU A 1 99 ? 5.060 1.339 6.251 1.00 96.00 99 GLU A CA 1
ATOM 793 C C . GLU A 1 99 ? 4.339 2.629 6.641 1.00 96.00 99 GLU A C 1
ATOM 795 O O . GLU A 1 99 ? 4.942 3.703 6.742 1.00 96.00 99 GLU A O 1
ATOM 800 N N . VAL A 1 100 ? 3.027 2.526 6.852 1.00 96.50 100 VAL A N 1
ATOM 801 C CA . VAL A 1 100 ? 2.186 3.623 7.330 1.00 96.50 100 VAL A CA 1
ATOM 802 C C . VAL A 1 100 ? 1.238 3.104 8.403 1.00 96.50 100 VAL A C 1
ATOM 804 O O . VAL A 1 100 ? 0.479 2.176 8.143 1.00 96.50 100 VAL A O 1
ATOM 807 N N . SER A 1 101 ? 1.264 3.694 9.600 1.00 95.94 101 SER A N 1
ATOM 808 C CA . SER A 1 101 ? 0.358 3.300 10.683 1.00 95.94 101 SER A CA 1
ATOM 809 C C . SER A 1 101 ? -1.069 3.756 10.404 1.00 95.94 101 SER A C 1
ATOM 811 O O . SER A 1 101 ? -1.292 4.889 9.964 1.00 95.94 101 SER A O 1
ATOM 813 N N . TRP A 1 102 ? -2.044 2.909 10.726 1.00 94.25 102 TRP A N 1
ATOM 814 C CA . TRP A 1 102 ? -3.457 3.274 10.633 1.00 94.25 102 TRP A CA 1
ATOM 815 C C . TRP A 1 102 ? -3.828 4.385 11.602 1.00 94.25 102 TRP A C 1
ATOM 817 O O . TRP A 1 102 ? -4.589 5.270 11.223 1.00 94.25 102 TRP A O 1
ATOM 827 N N . LYS A 1 103 ? -3.214 4.418 12.791 1.00 95.19 103 LYS A N 1
ATOM 828 C CA . LYS A 1 103 ? -3.338 5.543 13.726 1.00 95.19 103 LYS A CA 1
ATOM 829 C C . LYS A 1 103 ? -3.124 6.895 13.040 1.00 95.19 103 LYS A C 1
ATOM 831 O O . LYS A 1 103 ? -3.965 7.773 13.169 1.00 95.19 103 LYS A O 1
ATOM 836 N N . SER A 1 104 ? -2.065 7.031 12.235 1.00 95.25 104 SER A N 1
ATOM 837 C CA . SER A 1 104 ? -1.788 8.293 11.534 1.00 95.25 104 SER A CA 1
ATOM 838 C C . SER A 1 104 ? -2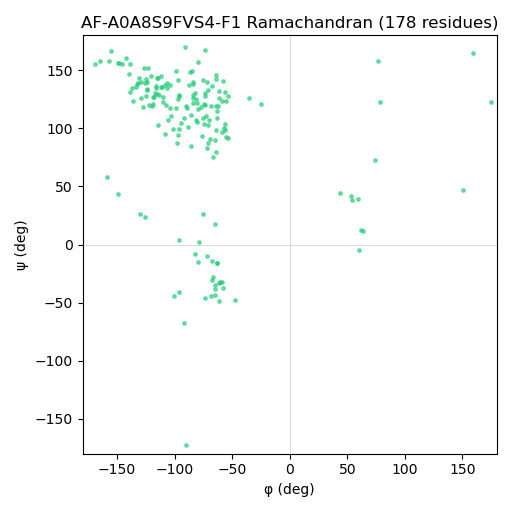.832 8.654 10.472 1.00 95.25 104 SER A C 1
ATOM 840 O O . SER A 1 104 ? -3.046 9.832 10.206 1.00 95.25 104 SER A O 1
ATOM 842 N N . VAL A 1 105 ? -3.492 7.656 9.876 1.00 94.75 105 VAL A N 1
ATOM 843 C CA . VAL A 1 105 ? -4.606 7.871 8.942 1.00 94.75 105 VAL A CA 1
ATOM 844 C C . VAL A 1 105 ? -5.846 8.313 9.714 1.00 94.75 105 VAL A C 1
ATOM 846 O O . VAL A 1 105 ? -6.490 9.280 9.337 1.00 94.75 105 VAL A O 1
ATOM 849 N N . MET A 1 106 ? -6.170 7.647 10.820 1.00 92.69 106 MET A N 1
ATOM 850 C CA . MET A 1 106 ? -7.359 7.949 11.622 1.00 92.69 106 MET A CA 1
ATOM 851 C C . MET A 1 106 ? -7.288 9.311 12.321 1.00 92.69 106 MET A C 1
ATOM 853 O O . MET A 1 106 ? -8.320 9.933 12.540 1.00 92.69 106 MET A O 1
ATOM 857 N N . GLU A 1 107 ? -6.084 9.768 12.667 1.00 93.94 107 GLU A N 1
ATOM 858 C CA . GLU A 1 107 ? -5.833 11.082 13.276 1.00 93.94 107 GLU A CA 1
ATOM 859 C C . GLU A 1 107 ? -5.767 12.226 12.246 1.00 93.94 107 GLU A C 1
ATOM 861 O O . GLU A 1 107 ? -5.701 13.393 12.629 1.00 93.94 107 GLU A O 1
ATOM 866 N N . SER A 1 108 ? -5.766 11.912 10.946 1.00 93.88 108 SER A N 1
ATOM 867 C CA . SER A 1 108 ? -5.753 12.917 9.878 1.00 93.88 108 SER A CA 1
ATOM 868 C C . SER A 1 108 ? -7.139 13.508 9.614 1.00 93.88 108 SER A C 1
ATOM 870 O O . SER A 1 108 ? -8.167 12.891 9.907 1.00 93.88 108 SER A O 1
ATOM 872 N N . ASP A 1 109 ? -7.167 14.708 9.030 1.00 90.94 109 ASP A N 1
ATOM 873 C CA . ASP A 1 109 ? -8.420 15.342 8.629 1.00 90.94 109 ASP A CA 1
ATOM 874 C C . ASP A 1 109 ? -9.148 14.486 7.583 1.00 90.94 109 ASP A C 1
ATOM 876 O O . ASP A 1 109 ? -8.549 13.982 6.632 1.00 90.94 109 ASP A O 1
ATOM 880 N N . GLY A 1 110 ? -10.442 14.257 7.798 1.00 90.94 110 GLY A N 1
ATOM 881 C CA . GLY A 1 110 ? -11.246 13.375 6.950 1.00 90.94 110 GLY A CA 1
ATOM 882 C C . GLY A 1 110 ? -10.829 11.895 6.940 1.00 90.94 110 GLY A C 1
ATOM 883 O O . GLY A 1 110 ? -11.331 11.153 6.096 1.00 90.94 110 GLY A O 1
ATOM 884 N N . MET A 1 111 ? -9.952 11.453 7.855 1.00 94.19 111 MET A N 1
ATOM 885 C CA . MET A 1 111 ? -9.388 10.094 7.892 1.00 94.19 111 MET A CA 1
ATOM 886 C C . MET A 1 111 ? -8.731 9.673 6.565 1.00 94.19 111 MET A C 1
ATOM 888 O O . MET A 1 111 ? -8.844 8.525 6.114 1.00 94.19 111 MET A O 1
ATOM 892 N N . GLU A 1 112 ? -8.059 10.623 5.918 1.00 95.12 112 GLU A N 1
ATOM 893 C CA . GLU A 1 112 ? -7.441 10.464 4.612 1.00 95.12 112 GLU A CA 1
ATOM 894 C C . GLU A 1 112 ? -6.049 11.102 4.572 1.00 95.12 112 GLU A C 1
ATOM 896 O O . GLU A 1 112 ? -5.837 12.239 4.987 1.00 95.12 112 GLU A O 1
ATOM 901 N N . ILE A 1 113 ? -5.083 10.375 4.014 1.00 96.62 113 ILE A N 1
ATOM 902 C CA . ILE A 1 113 ? -3.734 10.878 3.771 1.00 96.62 113 ILE A CA 1
ATOM 903 C C . ILE A 1 113 ? -3.305 10.584 2.338 1.00 96.62 113 ILE A C 1
ATOM 905 O O . ILE A 1 113 ? -3.546 9.500 1.808 1.00 96.62 113 ILE A O 1
ATOM 909 N N . GLU A 1 114 ? -2.570 11.517 1.741 1.00 97.56 114 GLU A N 1
ATOM 910 C CA . GLU A 1 114 ? -1.785 11.289 0.531 1.00 97.56 114 GLU A CA 1
ATOM 911 C C . GLU A 1 114 ? -0.355 11.762 0.791 1.00 97.56 114 GLU A C 1
ATOM 913 O O . GLU A 1 114 ? -0.122 12.929 1.104 1.00 97.56 114 GLU A O 1
ATOM 918 N N . ARG A 1 115 ? 0.623 10.854 0.711 1.00 97.00 115 ARG A N 1
ATOM 919 C CA . ARG A 1 115 ? 2.024 11.189 1.003 1.00 97.00 115 ARG A CA 1
ATOM 920 C C . ARG A 1 115 ? 3.011 10.259 0.316 1.00 97.00 115 ARG A C 1
ATOM 922 O O . ARG A 1 115 ? 2.654 9.178 -0.147 1.00 97.00 115 ARG A O 1
ATOM 929 N N . PHE A 1 116 ? 4.275 10.669 0.304 1.00 97.12 116 PHE A N 1
ATOM 930 C CA . PHE A 1 116 ? 5.381 9.778 -0.023 1.00 97.12 116 PHE A CA 1
ATOM 931 C C . PHE A 1 116 ? 5.824 8.980 1.205 1.00 97.12 116 PHE A C 1
ATOM 933 O O . PHE A 1 116 ? 5.957 9.520 2.302 1.00 97.12 116 PHE A O 1
ATOM 940 N N . VAL A 1 117 ? 6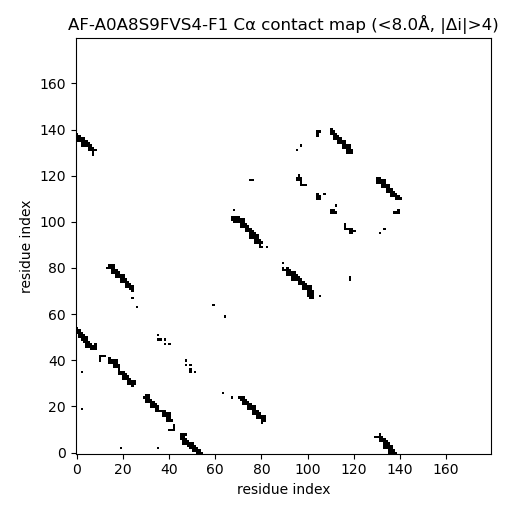.091 7.697 0.992 1.00 96.06 117 VAL A N 1
ATOM 941 C CA . VAL A 1 117 ? 6.689 6.768 1.949 1.00 96.06 117 VAL A CA 1
ATOM 942 C C . VAL A 1 117 ? 8.095 6.452 1.463 1.00 96.06 117 VAL A C 1
ATOM 944 O O . VAL A 1 117 ? 8.279 6.064 0.311 1.00 96.06 117 VAL A O 1
ATOM 947 N N . VAL A 1 118 ? 9.089 6.631 2.328 1.00 94.62 118 VAL A N 1
ATOM 948 C CA . VAL A 1 118 ? 10.462 6.198 2.045 1.00 94.62 118 VAL A CA 1
ATOM 949 C C . VAL A 1 118 ? 10.520 4.676 2.164 1.00 94.62 118 VAL A C 1
ATOM 951 O O . VAL A 1 118 ? 10.074 4.115 3.162 1.00 94.62 118 VAL A O 1
ATOM 954 N N . MET A 1 119 ? 11.036 4.015 1.131 1.00 92.38 119 MET A N 1
ATOM 955 C CA . MET A 1 119 ? 11.067 2.560 1.011 1.00 92.38 119 MET A CA 1
ATOM 956 C C . MET A 1 119 ? 12.508 2.067 1.196 1.00 92.38 119 MET A C 1
ATOM 958 O O . MET A 1 119 ? 13.288 2.051 0.246 1.00 92.38 119 MET A O 1
ATOM 962 N N . GLY A 1 120 ? 12.883 1.664 2.405 1.00 82.69 120 GLY A N 1
ATOM 963 C CA . GLY A 1 120 ? 14.236 1.197 2.706 1.00 82.69 120 GLY A CA 1
ATOM 964 C C . GLY A 1 120 ? 14.568 1.264 4.191 1.00 82.69 120 GLY A C 1
ATOM 965 O O . GLY A 1 120 ? 13.879 1.922 4.969 1.00 82.69 120 GLY A O 1
ATOM 966 N N . GLU A 1 121 ? 15.634 0.575 4.586 1.00 65.94 121 GLU A N 1
ATOM 967 C CA . GLU A 1 121 ? 16.201 0.719 5.927 1.00 65.94 121 GLU A CA 1
ATOM 968 C C . GLU A 1 121 ? 16.971 2.041 6.014 1.00 65.94 121 GLU A C 1
ATOM 970 O O . GLU A 1 121 ? 17.646 2.437 5.060 1.00 65.94 121 GLU A O 1
ATOM 975 N N . LYS A 1 122 ? 16.889 2.732 7.158 1.00 53.88 122 LYS A N 1
ATOM 976 C CA . LYS A 1 122 ? 17.786 3.855 7.449 1.00 53.88 122 LYS A CA 1
ATOM 977 C C . LYS A 1 122 ? 19.203 3.294 7.547 1.00 53.88 122 LYS A C 1
ATOM 979 O O . LYS A 1 122 ? 19.564 2.726 8.572 1.00 53.88 122 LYS A O 1
ATOM 984 N N . LYS A 1 123 ? 19.990 3.404 6.481 1.00 51.56 123 LYS A N 1
ATOM 985 C CA . LYS A 1 123 ? 21.430 3.193 6.583 1.00 51.56 123 LYS A CA 1
ATOM 986 C C . LYS A 1 123 ? 22.036 4.471 7.146 1.00 51.56 123 LYS A C 1
ATOM 988 O O . LYS A 1 123 ? 21.935 5.522 6.519 1.00 51.56 123 LYS A O 1
ATOM 993 N N . ASP A 1 124 ? 22.637 4.372 8.328 1.00 46.91 124 ASP A N 1
ATOM 994 C CA . ASP A 1 124 ? 23.540 5.397 8.845 1.00 46.91 124 ASP A CA 1
ATOM 995 C C . ASP A 1 124 ? 24.806 5.360 7.981 1.00 46.91 124 ASP A C 1
ATOM 997 O O . ASP A 1 124 ? 25.714 4.558 8.190 1.00 46.91 124 ASP A O 1
ATOM 1001 N N . GLY A 1 125 ? 24.805 6.153 6.916 1.00 51.06 125 GLY A N 1
ATOM 1002 C CA . GLY A 1 125 ? 25.888 6.191 5.946 1.00 51.06 125 GLY A CA 1
ATOM 1003 C C . GLY A 1 125 ? 25.529 7.101 4.786 1.00 51.06 125 GLY A C 1
ATOM 1004 O O . GLY A 1 125 ? 24.504 6.916 4.136 1.00 51.06 125 GLY A O 1
ATOM 1005 N N . GLU A 1 126 ? 26.376 8.099 4.575 1.00 47.56 126 GLU A N 1
ATOM 1006 C CA . GLU A 1 126 ? 26.311 9.121 3.536 1.00 47.56 126 GLU A CA 1
ATOM 1007 C C . GLU A 1 126 ? 26.460 8.492 2.145 1.00 47.56 126 GLU A C 1
ATOM 1009 O O . GLU A 1 126 ? 27.531 8.485 1.549 1.00 47.56 126 GLU A O 1
ATOM 1014 N N . ASP A 1 127 ? 25.374 7.922 1.636 1.00 52.28 127 ASP A N 1
ATOM 1015 C CA . ASP A 1 127 ? 25.239 7.605 0.223 1.00 52.28 127 ASP A CA 1
ATOM 1016 C C . ASP A 1 127 ? 24.275 8.641 -0.363 1.00 52.28 127 ASP A C 1
ATOM 1018 O O . ASP A 1 127 ? 23.077 8.634 -0.074 1.00 52.28 127 ASP A O 1
ATOM 1022 N N . CYS A 1 128 ? 24.804 9.582 -1.151 1.00 54.19 128 CYS A N 1
ATOM 1023 C CA . CYS A 1 128 ? 24.103 10.734 -1.744 1.00 54.19 128 CYS A CA 1
ATOM 1024 C C . CYS A 1 128 ? 23.001 10.364 -2.763 1.00 54.19 128 CYS A C 1
ATOM 1026 O O . CYS A 1 128 ? 22.580 11.194 -3.573 1.00 54.19 128 CYS A O 1
ATOM 1028 N N . ASN A 1 129 ? 22.535 9.118 -2.756 1.00 69.06 129 ASN A N 1
ATOM 1029 C CA . ASN A 1 129 ? 21.509 8.620 -3.651 1.00 69.06 129 ASN A CA 1
ATOM 1030 C C . ASN A 1 129 ? 20.126 9.004 -3.118 1.00 69.06 129 ASN A C 1
ATOM 1032 O O . ASN A 1 129 ? 19.799 8.798 -1.949 1.00 69.06 129 ASN A O 1
ATOM 1036 N N . LYS A 1 130 ? 19.291 9.582 -3.990 1.00 82.19 130 LYS A N 1
ATOM 1037 C CA . LYS A 1 130 ? 17.911 9.944 -3.642 1.00 82.19 130 LYS A CA 1
ATOM 1038 C C . LYS A 1 130 ? 17.178 8.691 -3.135 1.00 82.19 130 LYS A C 1
ATOM 1040 O O . LYS A 1 130 ? 17.228 7.666 -3.816 1.00 82.19 130 LYS A O 1
ATOM 1045 N N . PRO A 1 131 ? 16.475 8.751 -1.991 1.00 89.12 131 PRO A N 1
ATOM 1046 C CA . PRO A 1 131 ? 15.828 7.572 -1.433 1.00 89.12 131 PRO A CA 1
ATOM 1047 C C . PRO A 1 131 ? 14.738 7.049 -2.373 1.00 89.12 131 PRO A C 1
ATOM 1049 O O . PRO A 1 131 ? 14.040 7.832 -3.024 1.00 89.12 131 PRO A O 1
ATOM 1052 N N . LEU A 1 132 ? 14.552 5.729 -2.405 1.00 91.69 132 LEU A N 1
ATOM 1053 C CA . LEU A 1 132 ? 13.393 5.114 -3.046 1.00 91.69 132 LEU A CA 1
ATOM 1054 C C . LEU A 1 132 ? 12.125 5.592 -2.328 1.00 91.69 132 LEU A C 1
ATOM 1056 O O . LEU A 1 132 ? 12.007 5.470 -1.107 1.00 91.69 132 LEU A O 1
ATOM 1060 N N . MET A 1 133 ? 11.172 6.135 -3.080 1.00 95.31 133 MET A N 1
ATOM 1061 C CA . MET A 1 133 ? 9.945 6.707 -2.522 1.00 95.31 133 MET A CA 1
ATOM 1062 C C . MET A 1 133 ? 8.716 6.144 -3.224 1.00 95.31 133 MET A C 1
ATOM 1064 O O . MET A 1 133 ? 8.707 6.016 -4.445 1.00 95.31 133 MET A O 1
ATOM 1068 N N . LEU A 1 134 ? 7.663 5.866 -2.459 1.00 97.56 134 LEU A N 1
ATOM 1069 C CA . LEU A 1 134 ? 6.361 5.417 -2.947 1.00 97.56 134 LEU A CA 1
ATOM 1070 C C . LEU A 1 134 ? 5.283 6.431 -2.558 1.00 97.56 134 LEU A C 1
ATOM 1072 O O . LEU A 1 134 ? 5.073 6.680 -1.373 1.00 97.56 134 LEU A O 1
ATOM 1076 N N . LYS A 1 135 ? 4.579 7.007 -3.532 1.00 98.31 135 LYS A N 1
ATOM 1077 C CA . LYS A 1 135 ? 3.415 7.859 -3.285 1.00 98.31 135 LYS A CA 1
ATOM 1078 C C . LYS A 1 135 ? 2.166 6.998 -3.104 1.00 98.31 135 LYS A C 1
ATOM 1080 O O . LYS A 1 135 ? 1.781 6.252 -4.009 1.00 98.31 135 LYS A O 1
ATOM 1085 N N . ILE A 1 136 ? 1.526 7.140 -1.950 1.00 98.50 136 ILE A N 1
ATOM 1086 C CA . ILE A 1 136 ? 0.324 6.396 -1.562 1.00 98.50 136 ILE A CA 1
ATOM 1087 C C . ILE A 1 136 ? -0.790 7.345 -1.137 1.00 98.50 136 ILE A C 1
ATOM 1089 O O . ILE A 1 136 ? -0.525 8.429 -0.619 1.00 98.50 136 ILE A O 1
ATOM 1093 N N . GLY A 1 137 ? -2.026 6.888 -1.323 1.00 98.12 137 GLY A N 1
ATOM 1094 C CA . GLY A 1 137 ? -3.225 7.436 -0.704 1.00 98.12 137 GLY A CA 1
ATOM 1095 C C . GLY A 1 137 ? -3.875 6.391 0.203 1.00 98.12 137 GLY A C 1
ATOM 1096 O O . GLY A 1 137 ? -4.098 5.250 -0.212 1.00 98.12 137 GLY A O 1
ATOM 1097 N N . LEU A 1 138 ? -4.193 6.750 1.440 1.00 97.38 138 LEU A N 1
ATOM 1098 C CA . LEU A 1 138 ? -4.965 5.914 2.359 1.00 97.38 138 LEU A CA 1
ATOM 1099 C C . LEU A 1 138 ? -6.179 6.697 2.820 1.00 97.38 138 LEU A C 1
ATOM 1101 O O . LEU A 1 138 ? -6.054 7.854 3.187 1.00 97.38 138 LEU A O 1
ATOM 1105 N N . LYS A 1 139 ? -7.336 6.043 2.805 1.00 95.19 139 LYS A N 1
ATOM 1106 C CA . LYS A 1 139 ? -8.609 6.608 3.229 1.00 95.19 139 LYS A CA 1
ATOM 1107 C C . LYS A 1 139 ? -9.358 5.552 4.014 1.00 95.19 139 LYS A C 1
ATOM 1109 O O . LYS A 1 139 ? -9.456 4.415 3.544 1.00 95.19 139 LYS A O 1
ATOM 1114 N N . LEU A 1 140 ? -9.865 5.936 5.175 1.00 91.25 140 LEU A N 1
ATOM 1115 C CA . LEU A 1 140 ? -10.787 5.140 5.967 1.00 91.25 140 LEU A CA 1
ATOM 1116 C C . LEU A 1 140 ? -12.136 5.857 5.985 1.00 91.25 140 LEU A C 1
ATOM 1118 O O . LEU A 1 140 ? -12.207 7.046 6.273 1.00 91.25 140 LEU A O 1
ATOM 1122 N N . GLN A 1 141 ? -13.208 5.140 5.662 1.00 88.00 141 GLN A N 1
ATOM 1123 C CA . GLN A 1 141 ? -14.557 5.690 5.690 1.00 88.00 141 GLN A CA 1
ATOM 1124 C C . GLN A 1 141 ? -15.399 4.890 6.674 1.00 88.00 141 GLN A C 1
ATOM 1126 O O . GLN A 1 141 ? -15.601 3.691 6.500 1.00 88.00 141 GLN A O 1
ATOM 1131 N N . ALA A 1 142 ? -15.898 5.564 7.707 1.00 79.50 142 ALA A N 1
ATOM 1132 C CA . ALA A 1 142 ? -16.858 4.974 8.622 1.00 79.50 142 ALA A CA 1
ATOM 1133 C C . ALA A 1 142 ? -18.256 5.042 7.997 1.00 79.50 142 ALA A C 1
ATOM 1135 O O . ALA A 1 142 ? -18.891 6.098 7.958 1.00 79.50 142 ALA A O 1
ATOM 1136 N N . SER A 1 143 ? -18.746 3.904 7.523 1.00 68.62 143 SER A N 1
ATOM 1137 C CA . SER A 1 143 ? -20.150 3.743 7.163 1.00 68.62 143 SER A CA 1
ATOM 1138 C C . SER A 1 143 ? -20.910 3.367 8.428 1.00 68.62 143 SER A C 1
ATOM 1140 O O . SER A 1 143 ? -20.727 2.275 8.961 1.00 68.62 143 SER A O 1
ATOM 1142 N N . LYS A 1 144 ? -21.766 4.258 8.945 1.00 57.50 144 LYS A N 1
ATOM 1143 C CA . LYS A 1 144 ? -22.757 3.823 9.935 1.00 57.50 144 LYS A CA 1
ATOM 1144 C C . LYS A 1 144 ? -23.638 2.803 9.233 1.00 57.50 144 LYS A C 1
ATOM 1146 O O . LYS A 1 144 ? -24.285 3.151 8.247 1.00 57.50 144 LYS A O 1
ATOM 1151 N N . LEU A 1 145 ? -23.658 1.571 9.736 1.00 51.06 145 LEU A N 1
ATOM 1152 C CA . LEU A 1 145 ? -24.688 0.610 9.377 1.00 51.06 145 LEU A CA 1
ATOM 1153 C C . LEU A 1 145 ? -26.012 1.296 9.719 1.00 51.06 145 LEU A C 1
ATOM 1155 O O . LEU A 1 145 ? -26.345 1.495 10.890 1.00 51.06 145 LEU A O 1
ATOM 1159 N N . VAL A 1 146 ? -26.720 1.783 8.702 1.00 41.59 146 VAL A N 1
ATOM 1160 C CA . VAL A 1 146 ? -28.110 2.163 8.888 1.00 41.59 146 VAL A CA 1
ATOM 1161 C C . VAL A 1 146 ? -28.761 0.845 9.252 1.00 41.59 146 VAL A C 1
ATOM 1163 O O . VAL A 1 146 ? -28.845 -0.043 8.411 1.00 41.59 146 VAL A O 1
ATOM 1166 N N . ASN A 1 147 ? -29.154 0.694 10.517 1.00 40.97 147 ASN A N 1
ATOM 1167 C CA . ASN A 1 147 ? -30.183 -0.262 10.880 1.00 40.97 147 ASN A CA 1
ATOM 1168 C C . ASN A 1 147 ? -31.370 0.087 9.981 1.00 40.97 147 ASN A C 1
ATOM 1170 O O . ASN A 1 147 ? -32.178 0.958 10.320 1.00 40.97 147 ASN A O 1
ATOM 1174 N N . THR A 1 148 ? -31.472 -0.543 8.813 1.00 38.91 148 THR A N 1
ATOM 1175 C CA . THR A 1 148 ? -32.763 -0.769 8.198 1.00 38.91 148 THR A CA 1
ATOM 1176 C C . THR A 1 148 ? -33.491 -1.570 9.253 1.00 38.91 148 THR A C 1
ATOM 1178 O O . THR A 1 148 ? -33.248 -2.757 9.457 1.00 38.91 148 THR A O 1
ATOM 1181 N N . LYS A 1 149 ? -34.286 -0.842 10.048 1.00 38.81 149 LYS A N 1
ATOM 1182 C CA . LYS A 1 149 ? -35.290 -1.406 10.936 1.00 38.81 149 LYS A CA 1
ATOM 1183 C C . LYS A 1 149 ? -35.858 -2.605 10.204 1.00 38.81 149 LYS A C 1
ATOM 1185 O O . LYS A 1 149 ? -36.237 -2.451 9.041 1.00 38.81 149 LYS A O 1
ATOM 1190 N N . ARG A 1 150 ? -35.824 -3.759 10.876 1.00 42.88 150 ARG A N 1
ATOM 1191 C CA . ARG A 1 150 ? -36.498 -4.985 10.462 1.00 42.88 150 ARG A CA 1
ATOM 1192 C C . ARG A 1 150 ? -37.682 -4.611 9.585 1.00 42.88 150 ARG A C 1
ATOM 1194 O O . ARG A 1 150 ? -38.562 -3.879 10.041 1.00 42.88 150 ARG A O 1
ATOM 1201 N N . VAL A 1 151 ? -37.696 -5.103 8.351 1.00 41.09 151 VAL A N 1
ATOM 1202 C CA . VAL A 1 151 ? -38.958 -5.283 7.645 1.00 41.09 151 VAL A CA 1
ATOM 1203 C C . VAL A 1 151 ? -39.688 -6.376 8.429 1.00 41.09 151 VAL A C 1
ATOM 1205 O O . VAL A 1 151 ? -39.697 -7.547 8.067 1.00 41.09 151 VAL A O 1
ATOM 1208 N N . GLU A 1 152 ? -40.223 -6.002 9.591 1.00 46.38 152 GLU A N 1
ATOM 1209 C CA . GLU A 1 152 ? -41.462 -6.574 10.075 1.00 46.38 152 GLU A CA 1
ATOM 1210 C C . GLU A 1 152 ? -42.448 -6.296 8.945 1.00 46.38 152 GLU A C 1
ATOM 1212 O O . GLU A 1 152 ? -42.831 -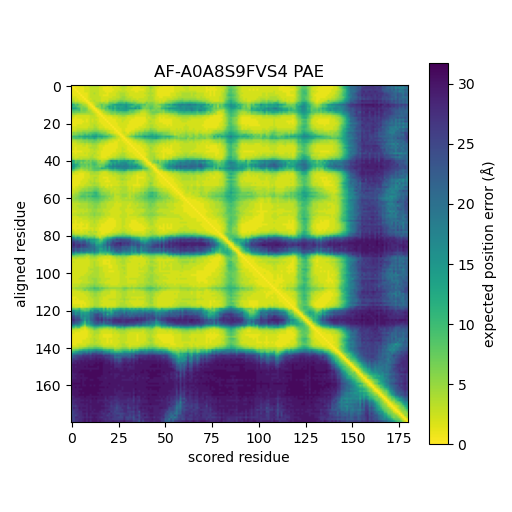5.148 8.734 1.00 46.38 152 GLU A O 1
ATOM 1217 N N . ASP A 1 153 ? -42.668 -7.312 8.107 1.00 42.00 153 ASP A N 1
ATOM 1218 C CA . ASP A 1 153 ? -43.987 -7.733 7.610 1.00 42.00 153 ASP A CA 1
ATOM 1219 C C . ASP A 1 153 ? -43.948 -8.382 6.207 1.00 42.00 153 ASP A C 1
ATOM 1221 O O . ASP A 1 153 ? -44.751 -8.067 5.333 1.00 42.00 153 ASP A O 1
ATOM 1225 N N . LEU A 1 154 ? -43.019 -9.317 5.952 1.00 40.31 154 LEU A N 1
ATOM 1226 C CA . LEU A 1 154 ? -43.093 -10.192 4.764 1.00 40.31 154 LEU A CA 1
ATOM 1227 C C . LEU A 1 154 ? -43.026 -11.693 5.089 1.00 40.31 154 LEU A C 1
ATOM 1229 O O . LEU A 1 154 ? -42.728 -12.512 4.223 1.00 40.31 154 LEU A O 1
ATOM 1233 N N . CYS A 1 155 ? -43.390 -12.087 6.311 1.00 43.44 155 CYS A N 1
ATOM 1234 C CA . CYS A 1 155 ? -43.789 -13.469 6.569 1.00 43.44 155 CYS A CA 1
ATOM 1235 C C . CYS A 1 155 ? -45.283 -13.620 6.249 1.00 43.44 155 CYS A C 1
ATOM 1237 O O . CYS A 1 155 ? -46.144 -13.537 7.119 1.00 43.44 155 CYS A O 1
ATOM 1239 N N . GLY A 1 156 ? -45.598 -13.860 4.977 1.00 46.19 156 GLY A N 1
ATOM 1240 C CA . GLY A 1 156 ? -46.939 -14.243 4.523 1.00 46.19 156 GLY A CA 1
ATOM 1241 C C . GLY A 1 156 ? -47.310 -15.699 4.843 1.00 46.19 156 GLY A C 1
ATOM 1242 O O . GLY A 1 156 ? -48.096 -16.296 4.111 1.00 46.19 156 GLY A O 1
ATOM 1243 N N . CYS A 1 157 ? -46.739 -16.311 5.884 1.00 45.91 157 CYS A N 1
ATOM 1244 C CA . CYS A 1 157 ? -47.007 -17.706 6.231 1.00 45.91 157 CYS A CA 1
ATOM 1245 C C . CYS A 1 157 ? -48.080 -17.777 7.317 1.00 45.91 157 CYS A C 1
ATOM 1247 O O . CYS A 1 157 ? -47.796 -17.618 8.501 1.00 45.91 157 CYS A O 1
ATOM 1249 N N . LYS A 1 158 ? -49.325 -18.053 6.917 1.00 47.75 158 LYS A N 1
ATOM 1250 C CA . LYS A 1 158 ? -50.441 -18.215 7.860 1.00 47.75 158 LYS A CA 1
ATOM 1251 C C . LYS A 1 158 ? -50.404 -19.507 8.690 1.00 47.75 158 LYS A C 1
ATOM 1253 O O . LYS A 1 158 ? -51.159 -19.571 9.645 1.00 47.75 158 LYS A O 1
ATOM 1258 N N . ASP A 1 159 ? -49.526 -20.477 8.403 1.00 46.12 159 ASP A N 1
ATOM 1259 C CA . ASP A 1 159 ? -49.550 -21.795 9.074 1.00 46.12 159 ASP A CA 1
ATOM 1260 C C . ASP A 1 159 ? -48.175 -22.491 9.228 1.00 46.12 159 ASP A C 1
ATOM 1262 O O . ASP A 1 159 ? -48.049 -23.701 9.041 1.00 46.12 159 ASP A O 1
ATOM 1266 N N . CYS A 1 160 ? -47.112 -21.778 9.616 1.00 44.16 160 CYS A N 1
ATOM 1267 C CA . CYS A 1 160 ? -45.837 -22.435 9.949 1.00 44.16 160 CYS A CA 1
ATOM 1268 C C . CYS A 1 160 ? -45.682 -22.646 11.460 1.00 44.16 160 CYS A C 1
ATOM 1270 O O . CYS A 1 160 ? -45.171 -21.788 12.171 1.00 44.16 160 CYS A O 1
ATOM 1272 N N . LYS A 1 161 ? -46.072 -23.827 11.959 1.00 50.00 161 LYS A N 1
ATOM 1273 C CA . LYS A 1 161 ? -45.773 -24.269 13.338 1.00 50.00 161 LYS A CA 1
ATOM 1274 C C . LYS A 1 161 ? -44.341 -24.795 13.528 1.00 50.00 161 LYS A C 1
ATOM 1276 O O . LYS A 1 161 ? -44.015 -25.265 14.616 1.00 50.00 161 LYS A O 1
ATOM 1281 N N . THR A 1 162 ? -43.486 -24.770 12.501 1.00 49.50 162 THR A N 1
ATOM 1282 C CA . THR A 1 162 ? -42.132 -25.356 12.576 1.00 49.50 162 THR A CA 1
ATOM 1283 C C . THR A 1 162 ? -41.186 -24.777 11.513 1.00 49.50 162 THR A C 1
ATOM 1285 O O . THR A 1 162 ? -40.669 -25.511 10.678 1.00 49.50 162 THR A O 1
ATOM 1288 N N . CYS A 1 163 ? -40.972 -23.459 11.497 1.00 42.22 163 CYS A N 1
ATOM 1289 C CA . CYS A 1 163 ? -39.861 -22.884 10.730 1.00 42.22 163 CYS A CA 1
ATOM 1290 C C . CYS A 1 163 ? -38.712 -22.541 11.677 1.00 42.22 163 CYS A C 1
ATOM 1292 O O . CYS A 1 163 ? -38.727 -21.491 12.313 1.00 42.22 163 CYS A O 1
ATOM 1294 N N . ASP A 1 164 ? -37.717 -23.426 11.741 1.00 45.75 164 ASP A N 1
ATOM 1295 C CA . ASP A 1 164 ? -36.356 -23.040 12.109 1.00 45.75 164 ASP A CA 1
ATOM 1296 C C . ASP A 1 164 ? -35.787 -22.241 10.929 1.00 45.75 164 ASP A C 1
ATOM 1298 O O . ASP A 1 164 ? -35.210 -22.790 9.987 1.00 45.75 164 ASP A O 1
ATOM 1302 N N . CYS A 1 165 ? -36.025 -20.930 10.933 1.00 42.62 165 CYS A N 1
ATOM 1303 C CA . CYS A 1 165 ? -35.333 -20.004 10.047 1.00 42.62 165 CYS A CA 1
ATOM 1304 C C . CYS A 1 165 ? -33.894 -19.873 10.553 1.00 42.62 165 CYS A C 1
ATOM 1306 O O . CYS A 1 165 ? -33.575 -18.974 11.325 1.00 42.62 165 CYS A O 1
ATOM 1308 N N . LEU A 1 166 ? -33.036 -20.815 10.169 1.00 40.25 166 LEU A N 1
ATOM 1309 C CA . LEU A 1 166 ? -31.600 -20.634 10.310 1.00 40.25 166 LEU A CA 1
ATOM 1310 C C . LEU A 1 166 ? -31.171 -19.569 9.297 1.00 40.25 166 LEU A C 1
ATOM 1312 O O . LEU A 1 166 ? -31.174 -19.820 8.090 1.00 40.25 166 LEU A O 1
ATOM 1316 N N . ASP A 1 167 ? -30.848 -18.384 9.816 1.00 40.03 167 ASP A N 1
ATOM 1317 C CA . ASP A 1 167 ? -30.258 -17.253 9.100 1.00 40.03 167 ASP A CA 1
ATOM 1318 C C . ASP A 1 167 ? -28.963 -17.690 8.394 1.00 40.03 167 ASP A C 1
ATOM 1320 O O . ASP A 1 167 ? -27.869 -17.657 8.960 1.00 40.03 167 ASP A O 1
ATOM 1324 N N . TYR A 1 168 ? -29.073 -18.102 7.134 1.00 39.25 168 TYR A N 1
ATOM 1325 C CA . TYR A 1 168 ? -27.947 -18.109 6.209 1.00 39.25 168 TYR A CA 1
ATOM 1326 C C . TYR A 1 168 ? -28.026 -16.839 5.364 1.00 39.25 168 TYR A C 1
ATOM 1328 O O . TYR A 1 168 ? -28.594 -16.822 4.274 1.00 39.25 168 TYR A O 1
ATOM 1336 N N . GLU A 1 169 ? -27.438 -15.767 5.892 1.00 42.03 169 GLU A N 1
ATOM 1337 C CA . GLU A 1 169 ? -27.117 -14.545 5.153 1.00 42.03 169 GLU A CA 1
ATOM 1338 C C . GLU A 1 169 ? -26.060 -14.873 4.082 1.00 42.03 169 GLU A C 1
ATOM 1340 O O . GLU A 1 169 ? -24.852 -14.865 4.328 1.00 42.03 169 GLU A O 1
ATOM 1345 N N . ALA A 1 170 ? -26.514 -15.244 2.886 1.00 42.22 170 ALA A N 1
ATOM 1346 C CA . ALA A 1 170 ? -25.662 -15.428 1.720 1.00 42.22 170 ALA A CA 1
ATOM 1347 C C . ALA A 1 170 ? -25.594 -14.114 0.929 1.00 42.22 170 ALA A C 1
ATOM 1349 O O . ALA A 1 170 ? -26.554 -13.744 0.255 1.00 42.22 170 ALA A O 1
ATOM 1350 N N . PHE A 1 171 ? -24.447 -13.430 0.955 1.00 40.66 171 PHE A N 1
ATOM 1351 C CA . PHE A 1 171 ? -24.197 -12.294 0.066 1.00 40.66 171 PHE A CA 1
ATOM 1352 C C . PHE A 1 171 ? -23.398 -12.724 -1.165 1.00 40.66 171 PHE A C 1
ATOM 1354 O O . PHE A 1 171 ? -22.319 -13.312 -1.078 1.00 40.66 171 PHE A O 1
ATOM 1361 N N . VAL A 1 172 ? -23.963 -12.416 -2.332 1.00 39.06 172 VAL A N 1
ATOM 1362 C CA . VAL A 1 172 ? -23.342 -12.582 -3.647 1.00 39.06 172 VAL A CA 1
ATOM 1363 C C . VAL A 1 172 ? -22.297 -11.484 -3.839 1.00 39.06 172 VAL A C 1
ATOM 1365 O O . VAL A 1 172 ? -22.621 -10.299 -3.826 1.00 39.06 172 VAL A O 1
ATOM 1368 N N . VAL A 1 173 ? -21.041 -11.877 -4.052 1.00 36.41 173 VAL A N 1
ATOM 1369 C CA . VAL A 1 173 ? -19.962 -10.958 -4.434 1.00 36.41 173 VAL A CA 1
ATOM 1370 C C . VAL A 1 173 ? -20.129 -10.592 -5.907 1.00 36.41 173 VAL A C 1
ATOM 1372 O O . VAL A 1 173 ? -19.877 -11.411 -6.789 1.00 36.41 173 VAL A O 1
ATOM 1375 N N . ALA A 1 174 ? -20.524 -9.350 -6.178 1.00 37.41 174 ALA A N 1
ATOM 1376 C CA . ALA A 1 174 ? -20.372 -8.743 -7.493 1.00 37.41 174 ALA A CA 1
ATOM 1377 C C . ALA A 1 174 ? -19.066 -7.936 -7.510 1.00 37.41 174 ALA A C 1
ATOM 1379 O O . ALA A 1 174 ? -18.977 -6.858 -6.928 1.00 37.41 174 ALA A O 1
ATOM 1380 N N . CYS A 1 175 ? -18.030 -8.458 -8.168 1.00 37.91 175 CYS A N 1
ATOM 1381 C CA . CYS A 1 175 ? -16.856 -7.662 -8.514 1.00 37.91 175 CYS A CA 1
ATOM 1382 C C . CYS A 1 175 ? -17.223 -6.726 -9.674 1.00 37.91 175 CYS A C 1
ATOM 1384 O O . CYS A 1 175 ? -17.298 -7.171 -10.818 1.00 37.91 175 CYS A O 1
ATOM 1386 N N . ALA A 1 176 ? -17.433 -5.439 -9.394 1.00 42.94 176 ALA A N 1
ATOM 1387 C CA . ALA A 1 176 ? -17.443 -4.416 -10.433 1.00 42.94 176 ALA A CA 1
ATOM 1388 C C . ALA A 1 176 ? -15.990 -4.036 -10.761 1.00 42.94 176 ALA A C 1
ATOM 1390 O O . ALA A 1 176 ? -15.297 -3.410 -9.960 1.00 42.94 176 ALA A O 1
ATOM 1391 N N . LEU A 1 177 ? -15.507 -4.474 -11.924 1.00 47.12 177 LEU A N 1
ATOM 1392 C CA . LEU A 1 177 ? -14.337 -3.890 -12.569 1.00 47.12 177 LEU A CA 1
ATOM 1393 C C . LEU A 1 177 ? -14.854 -2.754 -13.451 1.00 47.12 177 LEU A C 1
ATOM 1395 O O . LEU A 1 177 ? -15.371 -3.020 -14.535 1.00 47.12 177 LEU A O 1
ATOM 1399 N N . ASP A 1 178 ? -14.730 -1.508 -13.000 1.00 38.59 178 ASP A N 1
ATOM 1400 C CA . ASP A 1 178 ? -14.925 -0.370 -13.896 1.00 38.59 178 ASP A CA 1
ATOM 1401 C C . ASP A 1 178 ? -13.741 -0.320 -14.867 1.00 38.59 178 ASP A C 1
ATOM 1403 O O . ASP A 1 178 ? -12.621 0.054 -14.513 1.00 38.59 178 ASP A O 1
ATOM 1407 N N . GLY A 1 179 ? -13.994 -0.777 -16.092 1.00 42.12 179 GLY A N 1
ATOM 1408 C CA . GLY A 1 179 ? -13.129 -0.580 -17.243 1.00 42.12 179 GLY A CA 1
ATOM 1409 C C . GLY A 1 179 ? -13.708 0.500 -18.151 1.00 42.12 179 GLY A C 1
ATOM 1410 O O . GLY A 1 179 ? -14.807 0.329 -18.675 1.00 42.12 179 GLY A O 1
ATOM 1411 N N . ILE A 1 180 ? -12.979 1.603 -18.319 1.00 37.16 180 ILE A N 1
ATOM 1412 C CA . ILE A 1 180 ? -12.235 2.045 -19.523 1.00 37.16 180 ILE A CA 1
ATOM 1413 C C . ILE A 1 180 ? -11.631 3.415 -19.197 1.00 37.16 180 ILE A C 1
ATOM 1415 O O . ILE A 1 180 ? -12.391 4.321 -18.792 1.00 37.16 180 ILE A O 1
#

Foldseek 3Di:
DWFFKKALQDDDPAKKWKKKWKWDDQPPPDIDIDIADTDIDDPVDRMGGRRDDDDDDHDDDPVVVVVLQADKMKMWIWMFGPDDDDDDRGDIDTRFIWIDGQNVLCPDDQSKDWDKTFTHDPDPDPDVRDTIITTDIDHDDDDDPPPPPPPPDDPPDPDDPDDPPPDPPDDDDDDDDDDD

Solvent-accessible surface area (backbone atoms only — not comparable to full-atom values): 11422 Å² total; per-residue (Å²): 66,32,45,39,36,37,34,53,65,85,72,62,98,61,66,27,32,35,30,47,36,34,38,41,81,67,60,94,93,38,66,47,79,47,70,52,77,74,42,77,59,54,86,88,51,63,60,50,76,67,69,44,76,51,88,81,91,83,87,74,57,73,66,51,51,59,54,45,41,78,35,52,43,42,40,33,40,32,36,32,70,66,76,82,80,79,96,64,85,65,80,62,45,81,75,28,42,31,74,46,50,38,40,64,30,65,74,30,73,85,19,39,45,74,49,74,38,65,30,55,79,91,67,94,63,98,63,94,64,74,70,31,31,36,35,36,33,45,64,58,81,90,74,78,79,72,76,73,66,75,79,82,81,76,80,84,67,93,79,71,93,78,73,86,80,74,86,74,87,79,80,83,85,78,84,82,77,92,81,134